Protein AF-A0A1B9M822-F1 (afdb_monomer)

Structure (mmCIF, N/CA/C/O backbone):
data_AF-A0A1B9M822-F1
#
_entry.id   AF-A0A1B9M822-F1
#
loop_
_atom_site.group_PDB
_atom_site.id
_atom_site.type_symbol
_atom_site.label_atom_id
_atom_site.label_alt_id
_atom_site.label_comp_id
_atom_site.label_asym_id
_atom_site.label_entity_id
_atom_site.label_seq_id
_atom_site.pdbx_PDB_ins_code
_atom_site.Cartn_x
_atom_site.Cartn_y
_atom_site.Cartn_z
_atom_site.occupancy
_atom_site.B_iso_or_equiv
_atom_site.auth_seq_id
_atom_site.auth_comp_id
_atom_site.auth_asym_id
_atom_site.auth_atom_id
_atom_site.pdbx_PDB_model_num
ATOM 1 N N . MET A 1 1 ? 0.555 -12.842 27.216 1.00 36.59 1 MET A N 1
ATOM 2 C CA . MET A 1 1 ? -0.309 -12.767 28.409 1.00 36.59 1 MET A CA 1
ATOM 3 C C . MET A 1 1 ? -1.744 -12.775 27.935 1.00 36.59 1 MET A C 1
ATOM 5 O O . MET A 1 1 ? -2.105 -11.927 27.134 1.00 36.59 1 MET A O 1
ATOM 9 N N . SER A 1 2 ? -2.498 -13.794 28.330 1.00 35.19 2 SER A N 1
ATOM 10 C CA . SER A 1 2 ? -3.851 -14.067 27.847 1.00 35.19 2 SER A CA 1
ATOM 11 C C . SER A 1 2 ? -4.860 -13.249 28.653 1.00 35.19 2 SER A C 1
ATOM 13 O O . SER A 1 2 ? -4.945 -13.424 29.868 1.00 35.19 2 SER A O 1
ATOM 15 N N . SER A 1 3 ? -5.622 -12.364 28.015 1.00 35.75 3 SER A N 1
ATOM 16 C CA . SER A 1 3 ? -6.753 -11.688 28.653 1.00 35.75 3 SER A CA 1
ATOM 17 C C . SER A 1 3 ? -7.967 -12.623 28.666 1.00 35.75 3 SER A C 1
ATOM 19 O O . SER A 1 3 ? -8.616 -12.871 27.653 1.00 35.75 3 SER A O 1
ATOM 21 N N . LEU A 1 4 ? -8.233 -13.186 29.846 1.00 33.19 4 LEU A N 1
ATOM 22 C CA . LEU A 1 4 ? -9.462 -13.896 30.192 1.00 33.19 4 LEU A CA 1
ATOM 23 C C . LEU A 1 4 ? -10.614 -12.889 30.292 1.00 33.19 4 LEU A C 1
ATOM 25 O O . LEU A 1 4 ? -10.624 -12.033 31.175 1.00 33.19 4 LEU A O 1
ATOM 29 N N . TRP A 1 5 ? -11.604 -13.018 29.415 1.00 40.06 5 TRP A N 1
ATOM 30 C CA . TRP A 1 5 ? -12.867 -12.294 29.524 1.00 40.06 5 TRP A CA 1
ATOM 31 C C . TRP A 1 5 ? -13.765 -13.006 30.539 1.00 40.06 5 TRP A C 1
ATOM 33 O O . TRP A 1 5 ? -14.455 -13.966 30.206 1.00 40.06 5 TRP A O 1
ATOM 43 N N . ASN A 1 6 ? -13.752 -12.557 31.794 1.00 35.38 6 ASN A N 1
ATOM 44 C CA . ASN A 1 6 ? -14.752 -12.981 32.772 1.00 35.38 6 ASN A CA 1
ATOM 45 C C . ASN A 1 6 ? -16.036 -12.165 32.567 1.00 35.38 6 ASN A C 1
ATOM 47 O O . ASN A 1 6 ? -16.145 -11.029 33.022 1.00 35.38 6 ASN A O 1
ATOM 51 N N . LEU A 1 7 ? -17.020 -12.760 31.894 1.00 38.94 7 LEU A N 1
ATOM 52 C CA . LEU A 1 7 ? -18.399 -12.275 31.886 1.00 38.94 7 LEU A CA 1
ATOM 53 C C . LEU A 1 7 ? -19.104 -12.795 33.144 1.00 38.94 7 LEU A C 1
ATOM 55 O O . LEU A 1 7 ? -19.488 -13.961 33.215 1.00 38.94 7 LEU A O 1
ATOM 59 N N . GLN A 1 8 ? -19.295 -11.935 34.143 1.00 37.69 8 GLN A N 1
ATOM 60 C CA . GLN A 1 8 ? -20.238 -12.226 35.222 1.00 37.69 8 GLN A CA 1
ATOM 61 C C . GLN A 1 8 ? -21.651 -11.868 34.757 1.00 37.69 8 GLN A C 1
ATOM 63 O O . GLN A 1 8 ? -22.042 -10.703 34.738 1.00 37.69 8 GLN A O 1
ATOM 68 N N . ALA A 1 9 ? -22.429 -12.886 34.390 1.00 45.38 9 ALA A N 1
ATOM 69 C CA . ALA A 1 9 ? -23.875 -12.756 34.272 1.00 45.38 9 ALA A CA 1
ATOM 70 C C . ALA A 1 9 ? -24.487 -12.634 35.680 1.00 45.38 9 ALA A C 1
ATOM 72 O O . ALA A 1 9 ? -24.251 -13.480 36.545 1.00 45.38 9 ALA A O 1
ATOM 73 N N . LEU A 1 10 ? -25.273 -11.581 35.918 1.00 38.84 10 LEU A N 1
ATOM 74 C CA . LEU A 1 10 ? -26.040 -11.413 37.157 1.00 38.84 10 LEU A CA 1
ATOM 75 C C . LEU A 1 10 ? -27.098 -12.529 37.274 1.00 38.84 10 LEU A C 1
ATOM 77 O O . LEU A 1 10 ? -27.814 -12.781 36.300 1.00 38.84 10 LEU A O 1
ATOM 81 N N . PRO A 1 11 ? -27.268 -13.184 38.439 1.00 38.25 11 PRO A N 1
ATOM 82 C CA . PRO A 1 11 ? -28.302 -14.195 38.599 1.00 38.25 11 PRO A CA 1
ATOM 83 C C . PRO A 1 11 ? -29.681 -13.526 38.676 1.00 38.25 11 PRO A C 1
ATOM 85 O O . PRO A 1 11 ? -29.977 -12.751 39.588 1.00 38.25 11 PRO A O 1
ATOM 88 N N . VAL A 1 12 ? -30.542 -13.843 37.708 1.00 43.81 12 VAL A N 1
ATOM 89 C CA . VAL A 1 12 ? -31.942 -13.404 37.661 1.00 43.81 12 VAL A CA 1
ATOM 90 C C . VAL A 1 12 ? -32.744 -14.147 38.733 1.00 43.81 12 VAL A C 1
ATOM 92 O O . VAL A 1 12 ? -32.878 -15.368 38.689 1.00 43.81 12 VAL A O 1
ATOM 95 N N . LYS A 1 13 ? -33.321 -13.407 39.689 1.00 41.47 13 LYS A N 1
ATOM 96 C CA . LYS A 1 13 ? -34.391 -13.917 40.559 1.00 41.47 13 LYS A CA 1
ATOM 97 C C . LYS A 1 13 ? -35.721 -13.925 39.794 1.00 41.47 13 LYS A C 1
ATOM 99 O O . LYS A 1 13 ? -36.075 -12.949 39.143 1.00 41.47 13 LYS A O 1
ATOM 104 N N . ASN A 1 14 ? -36.413 -15.059 39.904 1.00 45.03 14 ASN A N 1
ATOM 105 C CA . ASN A 1 14 ? -37.732 -15.430 39.382 1.00 45.03 14 ASN A CA 1
ATOM 106 C C . ASN A 1 14 ? -38.690 -14.307 38.935 1.00 45.03 14 ASN A C 1
ATOM 108 O O . ASN A 1 14 ? -39.040 -13.425 39.714 1.00 45.03 14 ASN A O 1
ATOM 112 N N . GLY A 1 15 ? -39.305 -14.524 37.762 1.00 48.34 15 GLY A N 1
ATOM 113 C CA . GLY A 1 15 ? -40.755 -14.339 37.631 1.00 48.34 15 GLY A CA 1
ATOM 114 C C . GLY A 1 15 ? -41.283 -13.188 36.771 1.00 48.34 15 GLY A C 1
ATOM 115 O O . GLY A 1 15 ? -42.155 -12.463 37.231 1.00 48.34 15 GLY A O 1
ATOM 116 N N . ARG A 1 16 ? -40.853 -13.048 35.508 1.00 43.91 16 ARG A N 1
ATOM 117 C CA . ARG A 1 16 ? -41.703 -12.545 34.401 1.00 43.91 16 ARG A CA 1
A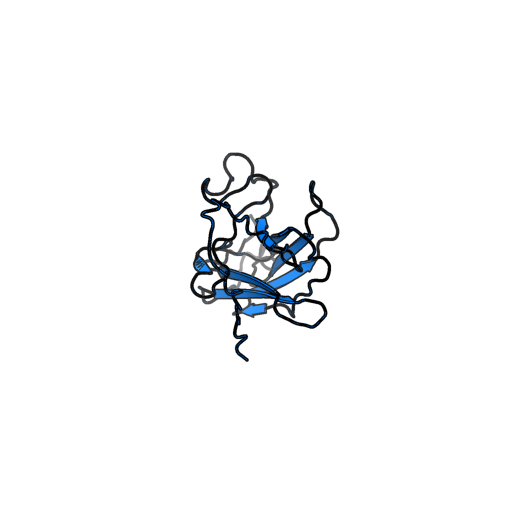TOM 118 C C . ARG A 1 16 ? -40.970 -12.723 33.072 1.00 43.91 16 ARG A C 1
ATOM 120 O O . ARG A 1 16 ? -39.854 -12.238 32.930 1.00 43.91 16 ARG A O 1
ATOM 127 N N . ARG A 1 17 ? -41.583 -13.396 32.089 1.00 46.59 17 ARG A N 1
ATOM 128 C CA . ARG A 1 17 ? -41.079 -13.388 30.704 1.00 46.59 17 ARG A CA 1
ATOM 129 C C . ARG A 1 17 ? -41.237 -11.972 30.155 1.00 46.59 17 ARG A C 1
ATOM 131 O O . ARG A 1 17 ? -42.325 -11.587 29.742 1.00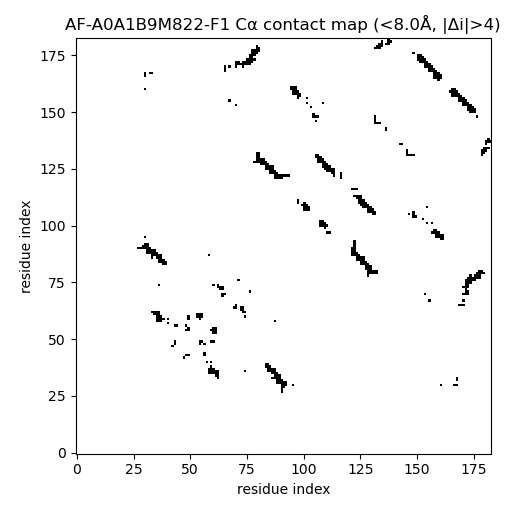 46.59 17 ARG A O 1
ATOM 138 N N . ILE A 1 18 ? -40.161 -11.197 30.200 1.00 50.66 18 ILE A N 1
ATOM 139 C CA . ILE A 1 18 ? -40.044 -9.939 29.473 1.00 50.66 18 ILE A CA 1
ATOM 140 C C . ILE A 1 18 ? -39.265 -10.286 28.205 1.00 50.66 18 ILE A C 1
ATOM 142 O O . ILE A 1 18 ? -38.082 -10.601 28.285 1.00 50.66 18 ILE A O 1
ATOM 146 N N . ASN A 1 19 ? -39.932 -10.272 27.049 1.00 53.34 19 ASN A N 1
ATOM 147 C CA . ASN A 1 19 ? -39.249 -10.257 25.756 1.00 53.34 19 ASN A CA 1
ATOM 148 C C . ASN A 1 19 ? -38.511 -8.917 25.652 1.00 53.34 19 ASN A C 1
ATOM 150 O O . ASN A 1 19 ? -39.086 -7.930 25.197 1.00 53.34 19 ASN A O 1
ATOM 154 N N . ARG A 1 20 ? -37.269 -8.854 26.137 1.00 54.16 20 ARG A N 1
ATOM 155 C CA . ARG A 1 20 ? -36.359 -7.760 25.809 1.00 54.16 20 ARG A CA 1
ATOM 156 C C . ARG A 1 20 ? -35.508 -8.204 24.633 1.00 54.16 20 ARG A C 1
ATOM 158 O O . ARG A 1 20 ? -34.781 -9.188 24.719 1.00 54.16 20 ARG A O 1
ATOM 165 N N . SER A 1 21 ? -35.640 -7.491 23.524 1.00 60.28 21 SER A N 1
ATOM 166 C CA . SER A 1 21 ? -34.594 -7.447 22.513 1.00 60.28 21 SER A CA 1
ATOM 167 C C . SER A 1 21 ? -33.476 -6.596 23.106 1.00 60.28 21 SER A C 1
ATOM 169 O O . SER A 1 21 ? -33.578 -5.372 23.117 1.00 60.28 21 SER A O 1
ATOM 171 N N . ASP A 1 22 ? -32.470 -7.232 23.697 1.00 72.38 22 ASP A N 1
ATOM 172 C CA . ASP A 1 22 ? -31.327 -6.504 24.239 1.00 72.38 22 ASP A CA 1
ATOM 173 C C . ASP A 1 22 ? -30.463 -6.008 23.071 1.00 72.38 22 ASP A C 1
ATOM 175 O O . ASP A 1 22 ? -30.008 -6.787 22.232 1.00 72.38 22 ASP A O 1
ATOM 179 N N . ALA A 1 23 ? -30.275 -4.691 22.987 1.00 60.59 23 ALA A N 1
ATOM 180 C CA . ALA A 1 23 ? -29.365 -4.079 22.029 1.00 60.59 23 ALA A CA 1
ATOM 181 C C . ALA A 1 23 ? -27.941 -4.112 22.597 1.00 60.59 23 ALA A C 1
ATOM 183 O O . ALA A 1 23 ? -27.690 -3.603 23.690 1.00 60.59 23 ALA A O 1
ATOM 184 N N . VAL A 1 24 ? -27.003 -4.691 21.846 1.00 59.78 24 VAL A N 1
ATOM 185 C CA . VAL A 1 24 ? -25.574 -4.649 22.173 1.00 59.78 24 VAL A CA 1
ATOM 186 C C . VAL A 1 24 ? -24.975 -3.415 21.507 1.00 59.78 24 VAL A C 1
ATOM 188 O O . VAL A 1 24 ? -24.872 -3.352 20.284 1.00 59.78 24 VAL A O 1
ATOM 191 N N . ILE A 1 25 ? -24.589 -2.427 22.312 1.00 54.22 25 ILE A N 1
ATOM 192 C CA . ILE A 1 25 ? -23.800 -1.285 21.843 1.00 54.22 25 ILE A CA 1
ATOM 193 C C . ILE A 1 25 ? -22.335 -1.710 21.905 1.00 54.22 25 ILE A C 1
ATOM 195 O O . ILE A 1 25 ? -21.784 -1.886 22.992 1.00 54.22 25 ILE A O 1
ATOM 199 N N . LEU A 1 26 ? -21.712 -1.909 20.744 1.00 50.44 26 LEU A N 1
ATOM 200 C CA . LEU A 1 26 ? -20.267 -2.099 20.673 1.00 50.44 26 LEU A CA 1
ATOM 201 C C . LEU A 1 26 ? -19.592 -0.745 20.940 1.00 50.44 26 LEU A C 1
ATOM 203 O O . LEU A 1 26 ? -20.004 0.249 20.333 1.00 50.44 26 LEU A O 1
ATOM 207 N N . PRO A 1 27 ? -18.588 -0.667 21.832 1.00 48.75 27 PRO A N 1
ATOM 208 C CA . PRO A 1 27 ? -17.813 0.556 21.979 1.00 48.75 27 PRO A CA 1
ATOM 209 C C . PRO A 1 27 ? -17.166 0.891 20.630 1.00 48.75 27 PRO A C 1
ATOM 211 O O . PRO A 1 27 ? -16.700 -0.007 19.924 1.00 48.75 27 PRO A O 1
ATOM 214 N N . SER A 1 28 ? -17.148 2.172 20.255 1.00 54.84 28 SER A N 1
ATOM 215 C CA . SER A 1 28 ? -16.369 2.613 19.097 1.00 54.84 28 SER A CA 1
ATOM 216 C C . SER A 1 28 ? -14.925 2.157 19.287 1.00 54.84 28 SER A C 1
ATOM 218 O O . SER A 1 28 ? -14.373 2.366 20.370 1.00 54.84 28 SER A O 1
ATOM 220 N N . SER A 1 29 ? -14.319 1.545 18.264 1.00 62.72 29 SER A N 1
ATOM 221 C CA . SER A 1 29 ? -12.881 1.262 18.284 1.00 62.72 29 SER A CA 1
ATOM 222 C C . SER A 1 29 ? -12.151 2.557 18.627 1.00 62.72 29 SER A C 1
ATOM 224 O O . SER A 1 29 ? -12.254 3.535 17.885 1.00 62.72 29 SER A O 1
ATOM 226 N N . GLN A 1 30 ? -11.467 2.579 19.774 1.00 68.00 30 GLN A N 1
ATOM 227 C CA . GLN A 1 30 ? -10.795 3.774 20.289 1.00 68.00 30 GLN A CA 1
ATOM 228 C C . GLN A 1 30 ? -9.718 4.291 19.322 1.00 68.00 30 GLN A C 1
ATOM 230 O O . GLN A 1 30 ? -9.384 5.465 19.372 1.00 68.00 30 GLN A O 1
ATOM 235 N N . TRP A 1 31 ? -9.231 3.430 18.424 1.00 71.12 31 TRP A N 1
ATOM 236 C CA . TRP A 1 31 ? -8.116 3.698 17.510 1.00 71.12 31 TRP A CA 1
ATOM 237 C C . TRP A 1 31 ? -8.541 3.748 16.038 1.00 71.12 31 TRP A C 1
ATOM 239 O O . TRP A 1 31 ? -7.726 3.588 15.128 1.00 71.12 31 TRP A O 1
ATOM 249 N N . GLY A 1 32 ? -9.845 3.922 15.812 1.00 84.81 32 GLY A N 1
ATOM 250 C CA . GLY A 1 32 ? -10.462 3.853 14.501 1.00 84.81 32 GLY A CA 1
ATOM 251 C C . GLY A 1 32 ? -10.490 2.438 13.922 1.00 84.81 32 GLY A C 1
ATOM 252 O O . GLY A 1 32 ? -10.116 1.451 14.558 1.00 84.81 32 GLY A O 1
ATOM 253 N N . GLU A 1 33 ? -11.002 2.326 12.705 1.00 90.50 33 GLU A N 1
ATOM 254 C CA . GLU A 1 33 ? -11.124 1.068 11.984 1.00 90.50 33 GLU A CA 1
ATOM 255 C C . GLU A 1 33 ? -10.605 1.232 10.557 1.00 90.50 33 GLU A C 1
ATOM 257 O O . GLU A 1 33 ? -11.070 2.090 9.799 1.00 90.50 33 GLU A O 1
ATOM 262 N N . LEU A 1 34 ? -9.635 0.395 10.184 1.00 93.00 34 LEU A N 1
ATOM 263 C CA . LEU A 1 34 ? -9.133 0.330 8.820 1.00 93.00 34 LEU A CA 1
ATOM 264 C C . LEU A 1 34 ? -10.148 -0.412 7.944 1.00 93.00 34 LEU A C 1
ATOM 266 O O . LEU A 1 34 ? -10.312 -1.625 8.060 1.00 93.00 34 LEU A O 1
ATOM 270 N N . LYS A 1 35 ? -10.823 0.321 7.056 1.00 92.75 35 LYS A N 1
ATOM 271 C CA . LYS A 1 35 ? -11.887 -0.234 6.202 1.00 92.75 35 LYS A CA 1
ATOM 272 C C . LYS A 1 35 ? -11.494 -0.352 4.740 1.00 92.75 35 LYS A C 1
ATOM 274 O O . LYS A 1 35 ? -11.897 -1.306 4.074 1.00 92.75 35 LYS A O 1
ATOM 279 N N . PHE A 1 36 ? -10.731 0.618 4.244 1.00 95.31 36 PHE A N 1
ATOM 280 C CA . PHE A 1 36 ? -10.437 0.731 2.823 1.00 95.31 36 PHE A CA 1
ATOM 281 C C . PHE A 1 36 ? -8.968 1.007 2.562 1.00 95.31 36 PHE A C 1
ATOM 283 O O . PHE A 1 36 ? -8.270 1.615 3.378 1.00 95.31 36 PHE A O 1
ATOM 290 N N . VAL A 1 37 ? -8.537 0.605 1.372 1.00 96.38 37 VAL A N 1
ATOM 291 C CA . VAL A 1 37 ? -7.229 0.916 0.821 1.00 96.38 37 VAL A CA 1
ATOM 292 C C . VAL A 1 37 ? -7.389 1.507 -0.568 1.00 96.38 37 VAL A C 1
ATOM 294 O O . VAL A 1 37 ? -7.879 0.871 -1.504 1.00 96.38 37 VAL A O 1
ATOM 297 N N . LYS A 1 38 ? -6.959 2.757 -0.688 1.00 93.69 38 LYS A N 1
ATOM 298 C CA . LYS A 1 38 ? -7.245 3.621 -1.821 1.00 93.69 38 LYS A CA 1
ATOM 299 C C . LYS A 1 38 ? -6.019 3.753 -2.727 1.00 93.69 38 LYS A C 1
ATOM 301 O O . LYS A 1 38 ? -5.045 4.392 -2.327 1.00 93.69 38 LYS A O 1
ATOM 306 N N . PRO A 1 39 ? -6.026 3.187 -3.945 1.00 93.06 39 PRO A N 1
ATOM 307 C CA . PRO A 1 39 ? -5.020 3.526 -4.949 1.00 93.06 39 PRO A CA 1
ATOM 308 C C . PRO A 1 39 ? -5.225 4.964 -5.456 1.00 93.06 39 PRO A C 1
ATOM 310 O O . PRO A 1 39 ? -6.160 5.652 -5.048 1.00 93.06 39 PRO A O 1
ATOM 313 N N . ASN A 1 40 ? -4.383 5.434 -6.382 1.00 88.12 40 ASN A N 1
ATOM 314 C CA . ASN A 1 40 ? -4.692 6.675 -7.095 1.00 88.12 40 ASN A CA 1
ATOM 315 C C . ASN A 1 40 ? -5.997 6.505 -7.900 1.00 88.12 40 ASN A C 1
ATOM 317 O O . ASN A 1 40 ? -6.071 5.660 -8.792 1.00 88.12 40 ASN A O 1
ATOM 321 N N . LEU A 1 41 ? -7.010 7.313 -7.575 1.00 81.44 41 LEU A N 1
ATOM 322 C CA . LEU A 1 41 ? -8.333 7.282 -8.199 1.00 81.44 41 LEU A CA 1
ATOM 323 C C . LEU A 1 41 ? -8.478 8.239 -9.393 1.00 81.44 41 LEU A C 1
ATOM 325 O O . LEU A 1 41 ? -9.550 8.264 -9.985 1.00 81.44 41 LEU A O 1
ATOM 329 N N . GLU A 1 42 ? -7.444 8.994 -9.788 1.00 73.25 42 GLU A N 1
ATOM 330 C CA . GLU A 1 42 ? -7.516 9.946 -10.919 1.00 73.25 42 GLU A CA 1
ATOM 331 C C . GLU A 1 42 ? -8.042 9.312 -12.216 1.00 73.25 42 GLU A C 1
ATOM 333 O O . GLU A 1 42 ? -8.733 9.970 -12.989 1.00 73.25 42 GLU A O 1
ATOM 338 N N . LEU A 1 43 ? -7.763 8.023 -12.432 1.00 62.53 43 LEU A N 1
ATOM 339 C CA . LEU A 1 43 ? -8.317 7.240 -13.539 1.00 62.53 43 LEU A CA 1
ATOM 340 C C . LEU A 1 43 ? -9.341 6.193 -13.079 1.00 62.53 43 LEU A C 1
ATOM 342 O O . LEU A 1 43 ? -9.890 5.504 -13.919 1.00 62.53 43 LEU A O 1
ATOM 346 N N . GLY A 1 44 ? -9.627 6.067 -11.780 1.00 56.38 44 GLY A N 1
ATOM 347 C CA . GLY A 1 44 ? -10.404 4.976 -11.166 1.00 56.38 44 GLY A CA 1
ATOM 348 C C . GLY A 1 44 ? -11.925 5.020 -11.372 1.00 56.38 44 GLY A C 1
ATOM 349 O O . GLY A 1 44 ? -12.643 4.234 -10.755 1.00 56.38 44 GLY A O 1
ATOM 350 N N . GLY A 1 45 ? -12.430 5.926 -12.213 1.00 62.53 45 GLY A N 1
ATOM 351 C CA . GLY A 1 45 ? -13.830 5.957 -12.636 1.00 62.53 45 GLY A CA 1
ATOM 352 C C . GLY A 1 45 ? -14.086 5.066 -13.859 1.00 62.53 45 GLY A C 1
ATOM 353 O O . GLY A 1 45 ? -13.223 4.906 -14.721 1.00 62.53 45 GLY A O 1
ATOM 354 N N . LEU A 1 46 ? -15.303 4.523 -13.975 1.00 67.56 46 LEU A N 1
ATOM 355 C CA . LEU A 1 46 ? -15.764 3.746 -15.138 1.00 67.56 46 LEU A CA 1
ATOM 356 C C . LEU A 1 46 ? -14.912 2.485 -15.409 1.00 67.56 46 LEU A C 1
ATOM 358 O O . LEU A 1 46 ? -14.948 1.541 -14.625 1.00 67.56 46 LEU A O 1
ATOM 362 N N . HIS A 1 47 ? -14.168 2.443 -16.521 1.00 68.25 47 HIS A N 1
ATOM 363 C CA . HIS A 1 47 ? -13.471 1.250 -17.028 1.00 68.25 47 HIS A CA 1
ATOM 364 C C . HIS A 1 47 ? -12.272 0.788 -16.190 1.00 68.25 47 HIS A C 1
ATOM 366 O O . HIS A 1 47 ? -11.763 -0.306 -16.422 1.00 68.25 47 HIS A O 1
ATOM 372 N N . PHE A 1 48 ? -11.821 1.601 -15.235 1.00 73.12 48 PHE A N 1
ATOM 373 C CA . PHE A 1 48 ? -10.702 1.271 -14.350 1.00 73.12 48 PHE A CA 1
ATOM 374 C C . PHE A 1 48 ? -11.139 1.100 -12.889 1.00 73.12 48 PHE A C 1
ATOM 376 O O . PHE A 1 48 ? -10.293 1.066 -11.994 1.00 73.12 48 PHE A O 1
ATOM 383 N N . ALA A 1 49 ? -12.451 1.005 -12.644 1.00 81.62 49 ALA A N 1
ATOM 384 C CA . ALA A 1 49 ? -12.976 0.639 -11.338 1.00 81.62 49 ALA A CA 1
ATOM 385 C C . ALA A 1 49 ? -12.521 -0.779 -10.956 1.00 81.62 49 ALA A C 1
ATOM 387 O O . ALA A 1 49 ? -12.369 -1.661 -11.807 1.00 81.62 49 ALA A O 1
ATOM 388 N N . GLY A 1 50 ? -12.307 -0.996 -9.660 1.00 84.75 50 GLY A N 1
ATOM 389 C CA . GLY A 1 50 ? -12.035 -2.324 -9.125 1.00 84.75 50 GLY A CA 1
ATOM 390 C C . GLY A 1 50 ? -13.249 -3.261 -9.229 1.00 84.75 50 GLY A C 1
ATOM 391 O O . GLY A 1 50 ? -14.335 -2.850 -9.646 1.00 84.75 50 GLY A O 1
ATOM 392 N N . PRO A 1 51 ? -13.090 -4.535 -8.835 1.00 89.69 51 PRO A N 1
ATOM 393 C CA . PRO A 1 51 ? -14.176 -5.511 -8.873 1.00 89.69 51 PRO A CA 1
ATOM 394 C C . PRO A 1 51 ? -15.349 -5.077 -7.985 1.00 89.69 51 PRO A C 1
ATOM 396 O O . PRO A 1 51 ? -15.134 -4.706 -6.833 1.00 89.69 51 PRO A O 1
ATOM 399 N N . ALA A 1 52 ? -16.577 -5.160 -8.506 1.00 87.62 52 ALA A N 1
ATOM 400 C CA . ALA A 1 52 ? -17.773 -4.586 -7.878 1.00 87.62 52 ALA A CA 1
ATOM 401 C C . ALA A 1 52 ? -18.018 -5.058 -6.431 1.00 87.62 52 ALA A C 1
ATOM 403 O O . ALA A 1 52 ? -18.469 -4.270 -5.606 1.00 87.62 52 ALA A O 1
ATOM 404 N N . ASP A 1 53 ? -17.669 -6.306 -6.109 1.00 91.31 53 ASP A N 1
ATOM 405 C CA . ASP A 1 53 ? -17.903 -6.887 -4.780 1.00 91.31 53 ASP A CA 1
ATOM 406 C C . ASP A 1 53 ? -16.953 -6.349 -3.698 1.00 91.31 53 ASP A C 1
ATOM 408 O O . ASP A 1 53 ? -17.231 -6.467 -2.506 1.00 91.31 53 ASP A O 1
ATOM 412 N N . ILE A 1 54 ? -15.815 -5.772 -4.098 1.00 93.69 54 ILE A N 1
ATOM 413 C CA . ILE A 1 54 ? -14.750 -5.341 -3.180 1.00 93.69 54 ILE A CA 1
ATOM 414 C C . ILE A 1 54 ? -14.271 -3.909 -3.431 1.00 93.69 54 ILE A C 1
ATOM 416 O O . ILE A 1 54 ? -13.242 -3.503 -2.890 1.00 93.69 54 ILE A O 1
ATOM 420 N N . TRP A 1 55 ? -14.990 -3.143 -4.252 1.00 92.31 55 TRP A N 1
ATOM 421 C CA . TRP A 1 55 ? -14.604 -1.801 -4.671 1.00 92.31 55 TRP A CA 1
ATOM 422 C C . TRP A 1 55 ? -15.631 -0.758 -4.247 1.00 92.31 55 TRP A C 1
ATOM 424 O O . TRP A 1 55 ? -16.815 -0.854 -4.561 1.00 92.31 55 TRP A O 1
ATOM 434 N N . HIS A 1 56 ? -15.150 0.289 -3.587 1.00 90.31 56 HIS A N 1
ATOM 435 C CA . HIS A 1 56 ? -15.903 1.497 -3.301 1.00 90.31 56 HIS A CA 1
ATOM 436 C C . HIS A 1 56 ? -15.405 2.634 -4.204 1.00 90.31 56 HIS A C 1
ATOM 438 O O . HIS A 1 56 ? -14.205 2.914 -4.201 1.00 90.31 56 HIS A O 1
ATOM 444 N N . PRO A 1 57 ? -16.288 3.354 -4.920 1.00 86.12 57 PRO A N 1
ATOM 445 C CA . PRO A 1 57 ? -15.881 4.376 -5.889 1.00 86.12 57 PRO A CA 1
ATOM 446 C C . PRO A 1 57 ? -15.007 5.484 -5.283 1.00 86.12 57 PRO A C 1
ATOM 448 O O . PRO A 1 57 ? -14.019 5.874 -5.895 1.00 86.12 57 PRO A O 1
ATOM 451 N N . ASP A 1 58 ? -15.314 5.931 -4.061 1.00 85.38 58 ASP A N 1
ATOM 452 C CA . ASP A 1 58 ? -14.561 7.014 -3.400 1.00 85.38 58 ASP A CA 1
ATOM 453 C C . ASP A 1 58 ? -13.374 6.544 -2.538 1.00 85.38 58 ASP A C 1
ATOM 455 O O . ASP A 1 58 ? -12.485 7.332 -2.205 1.00 85.38 58 ASP A O 1
ATOM 459 N N . TYR A 1 59 ? -13.354 5.265 -2.149 1.00 89.56 59 TYR A N 1
ATOM 460 C CA . TYR A 1 59 ? -12.443 4.753 -1.116 1.00 89.56 59 TYR A CA 1
ATOM 461 C C . TYR A 1 59 ? -11.529 3.619 -1.592 1.00 89.56 59 TYR A C 1
ATOM 463 O O . TYR A 1 59 ? -10.571 3.284 -0.902 1.00 89.56 59 TYR A O 1
ATOM 471 N N . GLY A 1 60 ? -11.763 3.066 -2.780 1.00 92.44 60 GLY A N 1
ATOM 472 C CA . GLY A 1 60 ? -10.958 1.993 -3.346 1.00 92.44 60 GLY A CA 1
ATOM 473 C C . GLY A 1 60 ? -11.331 0.613 -2.808 1.00 92.44 60 GLY A C 1
ATOM 474 O O . GLY A 1 60 ? -12.507 0.277 -2.691 1.00 92.44 60 GLY A O 1
ATOM 475 N N . PHE A 1 61 ? -10.330 -0.214 -2.519 1.00 95.75 61 PHE A N 1
ATOM 476 C CA . PHE A 1 61 ? -10.530 -1.613 -2.147 1.00 95.75 61 PHE A CA 1
ATOM 477 C C . PHE A 1 61 ? -10.991 -1.765 -0.698 1.00 95.75 61 PHE A C 1
ATOM 479 O O . PHE A 1 61 ? -10.413 -1.162 0.204 1.00 95.75 61 PHE A O 1
ATOM 486 N N . LEU A 1 62 ? -11.978 -2.630 -0.466 1.00 96.56 62 LEU A N 1
ATOM 487 C CA . LEU A 1 62 ? -12.312 -3.129 0.867 1.00 96.56 62 LEU A CA 1
ATOM 488 C C . LEU A 1 62 ? -11.169 -3.993 1.407 1.00 96.56 62 LEU A C 1
ATOM 490 O O . LEU A 1 62 ? -10.689 -4.893 0.711 1.00 96.56 62 LEU A O 1
ATOM 494 N N . VAL A 1 63 ? -10.786 -3.778 2.667 1.00 97.50 63 VAL A N 1
ATOM 495 C CA . VAL A 1 63 ? -9.889 -4.706 3.370 1.00 97.50 63 VAL A CA 1
ATOM 496 C C . VAL A 1 63 ? -10.583 -6.057 3.509 1.00 97.50 63 VAL A C 1
ATOM 498 O O . VAL A 1 63 ? -11.678 -6.136 4.060 1.00 97.50 63 VAL A O 1
ATOM 501 N N . GLN A 1 64 ? -9.955 -7.116 2.996 1.00 97.06 64 GLN A N 1
ATOM 502 C CA . GLN A 1 64 ? -10.524 -8.466 3.004 1.00 97.06 64 GLN A CA 1
ATOM 503 C C . GLN A 1 64 ? -10.178 -9.223 4.287 1.00 97.06 64 GLN A C 1
ATOM 505 O O . GLN A 1 64 ? -11.001 -9.978 4.795 1.00 97.06 64 GLN A O 1
ATOM 510 N N . SER A 1 65 ? -8.964 -9.039 4.814 1.00 95.00 65 SER A N 1
ATOM 511 C CA . SER A 1 65 ? -8.524 -9.695 6.048 1.00 95.00 65 SER A CA 1
ATOM 512 C C . SER A 1 65 ? -7.394 -8.940 6.745 1.00 95.00 65 SER A C 1
ATOM 514 O O . SER A 1 65 ? -6.514 -8.383 6.092 1.00 95.00 65 SER A O 1
ATOM 516 N N . THR A 1 66 ? -7.362 -8.981 8.075 1.00 94.38 66 THR A N 1
ATOM 517 C CA . THR A 1 66 ? -6.202 -8.572 8.888 1.00 94.38 66 THR A CA 1
ATOM 518 C C . THR A 1 66 ? -5.370 -9.762 9.370 1.00 94.38 66 THR A C 1
ATOM 520 O O . THR A 1 66 ? -4.306 -9.563 9.958 1.00 94.38 66 THR A O 1
ATOM 523 N N . ASP A 1 67 ? -5.813 -10.985 9.077 1.00 94.81 67 ASP A N 1
ATOM 524 C CA . ASP A 1 67 ? -5.117 -12.216 9.431 1.00 94.81 67 ASP A CA 1
ATOM 525 C C . ASP A 1 67 ? -3.971 -12.499 8.462 1.00 94.81 67 ASP A C 1
ATOM 527 O O . ASP A 1 67 ? -4.161 -12.548 7.241 1.00 94.81 67 ASP A O 1
ATOM 531 N N . GLN A 1 68 ? -2.793 -12.776 9.023 1.00 94.44 68 GLN A N 1
ATOM 532 C CA . GLN A 1 68 ? -1.554 -12.980 8.272 1.00 94.44 68 GLN A CA 1
ATOM 533 C C . GLN A 1 68 ? -1.658 -14.076 7.198 1.00 94.44 68 GLN A C 1
ATOM 535 O O . GLN A 1 68 ? -1.080 -13.948 6.119 1.00 94.44 68 GLN A O 1
ATOM 540 N N . GLY A 1 69 ? -2.431 -15.137 7.461 1.00 95.56 69 GLY A N 1
ATOM 541 C CA . GLY A 1 69 ? -2.649 -16.240 6.518 1.00 95.56 69 GLY A CA 1
ATOM 542 C C . GLY A 1 69 ? -3.472 -15.875 5.276 1.00 95.56 69 GLY A C 1
ATOM 543 O O . GLY A 1 69 ? -3.473 -16.641 4.317 1.00 95.56 69 GLY A O 1
ATOM 544 N N . SER A 1 70 ? -4.131 -14.713 5.277 1.00 97.56 70 SER A N 1
ATOM 545 C CA . SER A 1 70 ? -5.080 -14.289 4.239 1.00 97.56 70 SER A CA 1
ATOM 546 C C . SER A 1 70 ? -4.698 -12.958 3.579 1.00 97.56 70 SER A C 1
ATOM 548 O O . SER A 1 70 ? -5.489 -12.383 2.831 1.00 97.56 70 SER A O 1
ATOM 550 N N . TYR A 1 71 ? -3.480 -12.455 3.807 1.00 98.12 71 TYR A N 1
ATOM 551 C CA . TYR A 1 71 ? -2.993 -11.209 3.194 1.00 98.12 71 TYR A CA 1
ATOM 552 C C . TYR A 1 71 ? -2.916 -11.250 1.667 1.00 98.12 71 TYR A C 1
ATOM 554 O O . TYR A 1 71 ? -2.904 -10.206 1.021 1.00 98.12 71 TYR A O 1
ATOM 562 N N . ASN A 1 72 ? -2.911 -12.435 1.059 1.00 97.25 72 ASN A N 1
ATOM 563 C CA . ASN A 1 72 ? -2.978 -12.594 -0.392 1.00 97.25 72 ASN A CA 1
ATOM 564 C C . ASN A 1 72 ? -4.329 -12.171 -0.999 1.00 97.25 72 ASN A C 1
ATOM 566 O O . ASN A 1 72 ? -4.402 -12.021 -2.217 1.00 97.25 72 ASN A O 1
ATOM 570 N N . LEU A 1 73 ? -5.379 -12.004 -0.185 1.00 96.88 73 LEU A N 1
ATOM 571 C CA . LEU A 1 73 ? -6.686 -11.500 -0.621 1.00 96.88 73 LEU A CA 1
ATOM 572 C C . LEU A 1 73 ? -6.730 -9.967 -0.695 1.00 96.88 73 LEU A C 1
ATOM 574 O O . LEU A 1 73 ? -7.594 -9.406 -1.364 1.00 96.88 73 LEU A O 1
ATOM 578 N N . ASN A 1 74 ? -5.810 -9.286 -0.009 1.00 98.06 74 ASN A N 1
ATOM 579 C CA . ASN A 1 74 ? -5.789 -7.833 0.060 1.00 98.06 74 ASN A CA 1
ATOM 580 C C . ASN A 1 74 ? -5.103 -7.208 -1.160 1.00 98.06 74 ASN A C 1
ATOM 582 O O . ASN A 1 74 ? -4.173 -7.756 -1.754 1.00 98.06 74 ASN A O 1
ATOM 586 N N . PHE A 1 75 ? -5.529 -5.991 -1.489 1.00 97.44 75 PHE A N 1
ATOM 587 C CA . PHE A 1 75 ? -4.819 -5.120 -2.417 1.00 97.44 75 PHE A CA 1
ATOM 588 C C . PHE A 1 75 ? -3.537 -4.541 -1.767 1.00 97.44 75 PHE A C 1
ATOM 590 O O . PHE A 1 75 ? -3.546 -4.222 -0.587 1.00 97.44 75 P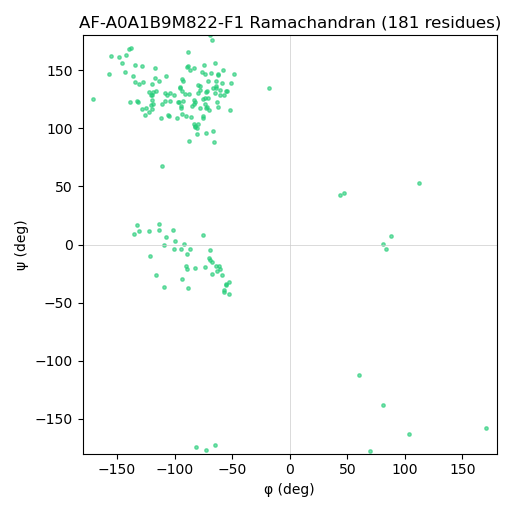HE A O 1
ATOM 597 N N . PRO A 1 76 ? -2.438 -4.289 -2.488 1.00 97.38 76 PRO A N 1
ATOM 598 C CA . PRO A 1 76 ? -2.179 -4.669 -3.865 1.00 97.38 76 PRO A CA 1
ATOM 599 C C . PRO A 1 76 ? -1.548 -6.062 -3.980 1.00 97.38 76 PRO A C 1
ATOM 601 O O . PRO A 1 76 ? -0.782 -6.492 -3.120 1.00 97.38 76 PRO A O 1
ATOM 604 N N . THR A 1 77 ? -1.769 -6.719 -5.123 1.00 97.31 77 THR A N 1
ATOM 605 C CA . THR A 1 77 ? -1.035 -7.940 -5.505 1.00 97.31 77 THR A CA 1
ATOM 606 C C . THR A 1 77 ? 0.174 -7.651 -6.397 1.00 97.31 77 THR A C 1
ATOM 608 O O . THR A 1 77 ? 0.933 -8.554 -6.754 1.00 97.31 77 THR A O 1
ATOM 611 N N . THR A 1 78 ? 0.382 -6.390 -6.779 1.00 96.31 78 THR A N 1
ATOM 612 C CA . THR A 1 78 ? 1.455 -5.967 -7.681 1.00 96.31 78 THR A CA 1
ATOM 613 C C . THR A 1 78 ? 2.023 -4.617 -7.272 1.00 96.31 78 THR A C 1
ATOM 615 O O . THR A 1 78 ? 1.281 -3.768 -6.788 1.00 96.31 78 THR A O 1
ATOM 618 N N . GLY A 1 79 ? 3.310 -4.387 -7.518 1.00 96.75 79 GLY A N 1
ATOM 619 C CA . GLY A 1 79 ? 3.967 -3.116 -7.208 1.00 96.75 79 GLY A CA 1
ATOM 620 C C . GLY A 1 79 ? 4.903 -2.646 -8.315 1.00 96.75 79 GLY A C 1
ATOM 621 O O . GLY A 1 79 ? 5.203 -3.389 -9.247 1.00 96.75 79 GLY A O 1
ATOM 622 N N . ALA A 1 80 ? 5.359 -1.406 -8.195 1.00 96.56 80 ALA A N 1
ATOM 623 C CA . ALA A 1 80 ? 6.446 -0.814 -8.964 1.00 96.56 80 ALA A CA 1
ATOM 624 C C . ALA A 1 80 ? 7.040 0.334 -8.141 1.00 96.56 80 ALA A C 1
ATOM 626 O O . ALA A 1 80 ? 6.398 0.827 -7.207 1.00 96.56 80 ALA A O 1
ATOM 627 N N . ASN A 1 81 ? 8.249 0.770 -8.492 1.00 96.81 81 ASN A N 1
ATOM 628 C CA . ASN A 1 81 ? 8.899 1.865 -7.781 1.00 96.81 81 ASN A CA 1
ATOM 629 C C . ASN A 1 81 ? 8.062 3.151 -7.869 1.00 96.81 81 ASN A C 1
ATOM 631 O O . ASN A 1 81 ? 7.673 3.570 -8.958 1.00 96.81 81 ASN A O 1
ATOM 635 N N . GLY A 1 82 ? 7.796 3.768 -6.718 1.00 95.50 82 GLY A N 1
ATOM 636 C CA . GLY A 1 82 ? 7.036 5.011 -6.599 1.00 95.50 82 GLY A CA 1
ATOM 637 C C . GLY A 1 82 ? 5.515 4.841 -6.582 1.00 95.50 82 GLY A C 1
ATOM 638 O O . GLY A 1 82 ? 4.814 5.834 -6.385 1.00 95.50 82 GLY A O 1
ATOM 639 N N . LEU A 1 83 ? 4.985 3.621 -6.751 1.00 95.88 83 LEU A N 1
ATOM 640 C CA . LEU A 1 83 ? 3.555 3.386 -6.544 1.00 95.88 83 LEU A CA 1
ATOM 641 C C . LEU A 1 83 ? 3.200 3.523 -5.068 1.00 95.88 83 LEU A C 1
ATOM 643 O O . LEU A 1 83 ? 3.984 3.193 -4.177 1.00 95.88 83 LEU A O 1
ATOM 647 N N . TYR A 1 84 ? 1.986 3.996 -4.821 1.00 97.19 84 TYR A N 1
ATOM 648 C CA . TYR A 1 84 ? 1.473 4.193 -3.481 1.00 97.19 84 TYR A CA 1
ATOM 649 C C . TYR A 1 84 ? -0.007 3.837 -3.397 1.00 97.19 84 TYR A C 1
ATOM 651 O O . TYR A 1 84 ? -0.717 3.776 -4.404 1.00 97.19 84 TYR A O 1
ATOM 659 N N . PHE A 1 85 ? -0.464 3.651 -2.169 1.00 97.31 85 PHE A N 1
ATOM 660 C CA . PHE A 1 85 ? -1.871 3.570 -1.816 1.00 97.31 85 PHE A CA 1
ATOM 661 C C . PHE A 1 85 ? -2.088 4.186 -0.438 1.00 97.31 85 PHE A C 1
ATOM 663 O O . PHE A 1 85 ? -1.162 4.260 0.365 1.00 97.31 85 PHE A O 1
ATOM 670 N N . ASP A 1 86 ? -3.305 4.632 -0.165 1.00 96.69 86 ASP A N 1
ATOM 671 C CA . ASP A 1 86 ? -3.664 5.296 1.080 1.00 96.69 86 ASP A CA 1
ATOM 672 C C . ASP A 1 86 ? -4.549 4.358 1.920 1.00 96.69 86 ASP A C 1
ATOM 674 O O . ASP A 1 86 ? -5.582 3.880 1.457 1.00 96.69 86 ASP A O 1
ATOM 678 N N . LEU A 1 87 ? -4.139 4.074 3.154 1.00 96.62 87 LEU A N 1
ATOM 679 C CA . LEU A 1 87 ? -4.953 3.411 4.170 1.00 96.62 87 LEU A CA 1
ATOM 680 C C . LEU A 1 87 ? -5.990 4.408 4.685 1.00 96.62 87 LEU A C 1
ATOM 682 O O . LEU A 1 87 ? -5.606 5.493 5.124 1.00 96.62 87 LEU A O 1
ATOM 686 N N . ILE A 1 88 ? -7.273 4.047 4.644 1.00 94.75 88 ILE A N 1
ATOM 687 C CA . ILE A 1 88 ? -8.377 4.896 5.110 1.00 94.75 88 ILE A CA 1
ATOM 688 C C . ILE A 1 88 ? -8.901 4.350 6.434 1.00 94.75 88 ILE A C 1
ATOM 690 O O . ILE A 1 88 ? -9.514 3.275 6.478 1.00 94.75 88 ILE A O 1
ATOM 694 N N . ILE A 1 89 ? -8.663 5.102 7.506 1.00 92.56 89 ILE A N 1
ATOM 695 C CA . ILE A 1 89 ? -9.027 4.718 8.867 1.00 92.56 89 ILE A CA 1
ATOM 696 C C . ILE A 1 89 ? -10.146 5.638 9.343 1.00 92.56 89 ILE A C 1
ATOM 698 O O . ILE A 1 89 ? -9.999 6.859 9.369 1.00 92.56 89 ILE A O 1
ATOM 702 N N . ARG A 1 90 ? -11.284 5.040 9.702 1.00 88.62 90 ARG A N 1
ATOM 703 C CA . ARG A 1 90 ? -12.455 5.769 10.201 1.00 88.62 90 ARG A CA 1
ATOM 704 C C . ARG A 1 90 ? -12.441 5.818 11.719 1.00 88.62 90 ARG A C 1
ATOM 706 O O . ARG A 1 90 ? -12.311 4.772 12.345 1.00 88.62 90 ARG A O 1
ATOM 713 N N . GLY A 1 91 ? -12.660 6.992 12.299 1.00 85.75 91 GLY A N 1
ATOM 714 C CA . GLY A 1 91 ? -12.612 7.209 13.748 1.00 85.75 91 GLY A CA 1
ATOM 715 C C . GLY A 1 91 ? -11.324 7.904 14.184 1.00 85.75 91 GLY A C 1
ATOM 716 O O . GLY A 1 91 ? -10.642 8.516 13.365 1.00 85.75 91 GLY A O 1
ATOM 717 N N . ASP A 1 92 ? -11.016 7.832 15.478 1.00 84.12 92 ASP A N 1
ATOM 718 C CA . ASP A 1 92 ? -9.864 8.523 16.056 1.00 84.12 92 ASP A CA 1
ATOM 719 C C . ASP A 1 92 ? -8.576 7.716 15.840 1.00 84.12 92 ASP A C 1
ATOM 721 O O . ASP A 1 92 ? -8.329 6.709 16.496 1.00 84.12 92 ASP A O 1
ATOM 725 N N . ALA A 1 93 ? -7.790 8.122 14.845 1.00 88.94 93 ALA A N 1
ATOM 726 C CA . ALA A 1 93 ? -6.581 7.420 14.411 1.00 88.94 93 ALA A CA 1
ATOM 727 C C . ALA A 1 93 ? -5.399 8.371 14.164 1.00 88.94 93 ALA A C 1
ATOM 729 O O . ALA A 1 93 ? -4.360 7.972 13.632 1.00 88.94 93 ALA A O 1
ATOM 730 N N . ASP A 1 94 ? -5.546 9.642 14.538 1.00 86.62 94 ASP A N 1
ATOM 731 C CA . ASP A 1 94 ? -4.557 10.686 14.262 1.00 86.62 94 ASP A CA 1
ATOM 732 C C . ASP A 1 94 ? -3.247 10.488 15.022 1.00 86.62 94 ASP A C 1
ATOM 734 O O . ASP A 1 94 ? -2.185 10.938 14.585 1.00 86.62 94 ASP A O 1
ATOM 738 N N . GLU A 1 95 ? -3.332 9.800 16.154 1.00 89.06 95 GLU A N 1
ATOM 739 C CA . GLU A 1 95 ? -2.220 9.526 17.055 1.00 89.06 95 GLU A CA 1
ATOM 740 C C . GLU A 1 95 ? -1.444 8.263 16.667 1.00 89.06 95 GLU A C 1
ATOM 742 O O . GLU A 1 95 ? -0.429 7.957 17.295 1.00 89.06 95 GLU A O 1
ATOM 747 N N . LEU A 1 96 ? -1.897 7.536 15.636 1.00 92.81 96 LEU A N 1
ATOM 748 C CA . LEU A 1 96 ? -1.241 6.313 15.198 1.00 92.81 96 LEU A CA 1
ATOM 749 C C . LEU A 1 96 ? 0.153 6.600 14.659 1.00 92.81 96 LEU A C 1
ATOM 751 O O . LEU A 1 96 ? 0.371 7.426 13.766 1.00 92.81 96 LEU A O 1
ATOM 755 N N . THR A 1 97 ? 1.096 5.822 15.165 1.00 94.62 97 THR A N 1
ATOM 756 C CA . THR A 1 97 ? 2.472 5.803 14.698 1.00 94.62 97 THR A CA 1
ATOM 757 C C . THR A 1 97 ? 2.733 4.525 13.922 1.00 94.62 97 THR A C 1
ATOM 759 O O . THR A 1 97 ? 2.204 3.457 14.227 1.00 94.62 97 THR A O 1
ATOM 762 N N . TRP A 1 98 ? 3.559 4.639 12.891 1.00 95.31 98 TRP A N 1
ATOM 763 C CA . TRP A 1 98 ? 3.999 3.505 12.092 1.00 95.31 98 TRP A CA 1
ATOM 764 C C . TRP A 1 98 ? 5.492 3.321 12.318 1.00 95.31 98 TRP A C 1
ATOM 766 O O . TRP A 1 98 ? 6.232 4.297 12.451 1.00 95.31 98 TRP A O 1
ATOM 776 N N . GLY A 1 99 ? 5.918 2.064 12.414 1.00 89.81 99 GLY A N 1
ATOM 777 C CA . GLY A 1 99 ? 7.319 1.723 12.633 1.00 89.81 99 GLY A CA 1
ATOM 778 C C . GLY A 1 99 ? 8.239 2.131 11.477 1.00 89.81 99 GLY A C 1
ATOM 779 O O . GLY A 1 99 ? 7.850 2.786 10.510 1.00 89.81 99 GLY A O 1
ATOM 780 N N . THR A 1 100 ? 9.494 1.700 11.571 1.00 94.12 100 THR A N 1
ATOM 781 C CA . THR A 1 100 ? 10.486 1.878 10.504 1.00 94.12 100 THR A CA 1
ATOM 782 C C . THR A 1 100 ? 10.026 1.246 9.183 1.00 94.12 100 THR A C 1
ATOM 784 O O . THR A 1 100 ? 9.337 0.222 9.222 1.00 94.12 100 THR A O 1
ATOM 787 N N . PRO A 1 101 ? 10.450 1.782 8.020 1.00 97.00 101 PRO A N 1
ATOM 788 C CA . PRO A 1 101 ? 10.150 1.185 6.721 1.00 97.00 101 PRO A CA 1
ATOM 789 C C . PRO A 1 101 ? 10.492 -0.307 6.660 1.00 97.00 101 PRO A C 1
ATOM 791 O O . PRO A 1 101 ? 11.547 -0.735 7.132 1.00 97.00 101 PRO A O 1
ATOM 794 N N . ILE A 1 102 ? 9.618 -1.096 6.040 1.00 97.19 102 ILE A N 1
ATOM 795 C CA . ILE A 1 102 ? 9.767 -2.552 5.949 1.00 97.19 102 ILE A CA 1
ATOM 796 C C . ILE A 1 102 ? 10.405 -2.890 4.615 1.00 97.19 102 ILE A C 1
ATOM 798 O O . ILE A 1 102 ? 9.862 -2.526 3.576 1.00 97.19 102 ILE A O 1
ATOM 802 N N . THR A 1 103 ? 11.543 -3.584 4.637 1.00 98.00 103 THR A N 1
ATOM 803 C CA . THR A 1 103 ? 12.286 -3.928 3.419 1.00 98.00 103 THR A CA 1
ATOM 804 C C . THR A 1 103 ? 12.420 -5.432 3.249 1.00 98.00 103 THR A C 1
ATOM 806 O O . THR A 1 103 ? 12.980 -6.117 4.106 1.00 98.00 103 THR A O 1
ATOM 809 N N . HIS A 1 104 ? 11.969 -5.932 2.101 1.00 97.62 104 HIS A N 1
ATOM 810 C CA . HIS A 1 104 ? 12.111 -7.322 1.691 1.00 97.62 104 HIS A CA 1
ATOM 811 C C . HIS A 1 104 ? 12.627 -7.388 0.257 1.00 97.62 104 HIS A C 1
ATOM 813 O O . HIS A 1 104 ? 12.031 -6.829 -0.658 1.00 97.62 104 HIS A O 1
ATOM 819 N N . ASP A 1 105 ? 13.762 -8.063 0.079 1.00 96.88 105 ASP A N 1
ATOM 820 C CA . ASP A 1 105 ? 14.388 -8.327 -1.222 1.00 96.88 105 ASP A CA 1
ATOM 821 C C . ASP A 1 105 ? 14.493 -7.100 -2.154 1.00 96.88 105 ASP A C 1
ATOM 823 O O . ASP A 1 105 ? 14.192 -7.140 -3.347 1.00 96.88 105 ASP A O 1
ATOM 827 N N . GLY A 1 106 ? 14.902 -5.969 -1.571 1.00 96.75 106 GLY A N 1
ATOM 828 C CA . GLY A 1 106 ? 15.092 -4.704 -2.280 1.00 96.75 106 GLY A CA 1
ATOM 829 C C . GLY A 1 106 ? 13.818 -3.895 -2.525 1.00 96.75 106 GLY A C 1
ATOM 830 O O . GLY A 1 106 ? 13.923 -2.822 -3.109 1.00 96.75 106 GLY A O 1
ATOM 831 N N . ILE A 1 107 ? 12.645 -4.362 -2.084 1.00 98.44 107 ILE A N 1
ATOM 832 C CA . ILE A 1 107 ? 11.405 -3.577 -2.059 1.00 98.44 107 ILE A CA 1
ATOM 833 C C . ILE A 1 107 ? 11.172 -3.063 -0.639 1.00 98.44 107 ILE A C 1
ATOM 835 O O . ILE A 1 107 ? 11.165 -3.847 0.310 1.00 98.44 107 ILE A O 1
ATOM 839 N N . THR A 1 108 ? 10.937 -1.762 -0.501 1.00 98.50 108 THR A N 1
ATOM 840 C CA . THR A 1 108 ? 10.650 -1.094 0.767 1.00 98.50 108 THR A CA 1
ATOM 841 C C . THR A 1 108 ? 9.241 -0.512 0.761 1.00 98.50 108 THR A C 1
ATOM 843 O O . THR A 1 108 ? 8.857 0.187 -0.175 1.00 98.50 108 THR A O 1
ATOM 846 N N . ALA A 1 109 ? 8.481 -0.770 1.823 1.00 98.56 109 ALA A N 1
ATOM 847 C CA . ALA A 1 109 ? 7.209 -0.120 2.105 1.00 98.56 109 ALA A CA 1
ATOM 848 C C . ALA A 1 109 ? 7.391 0.912 3.227 1.00 98.56 109 ALA A C 1
ATOM 850 O O . ALA A 1 109 ? 7.831 0.575 4.329 1.00 98.56 109 ALA A O 1
ATOM 851 N N . THR A 1 110 ? 7.028 2.162 2.947 1.00 98.50 110 THR A N 1
ATOM 852 C CA . THR A 1 110 ? 7.102 3.280 3.900 1.00 98.50 110 THR A CA 1
ATOM 853 C C . THR A 1 110 ? 5.714 3.848 4.129 1.00 98.50 110 THR A C 1
ATOM 855 O O . THR A 1 110 ? 5.020 4.148 3.158 1.00 98.50 110 THR A O 1
ATOM 858 N N . VAL A 1 111 ? 5.329 4.042 5.391 1.00 98.25 111 VAL A N 1
ATOM 859 C CA . VAL A 1 111 ? 4.033 4.625 5.760 1.00 98.25 111 VAL A CA 1
ATOM 860 C C . VAL A 1 111 ? 4.211 6.071 6.215 1.00 98.25 111 VAL A C 1
ATOM 862 O O . VAL A 1 111 ? 5.064 6.358 7.051 1.00 98.25 111 VAL A O 1
ATOM 865 N N . THR A 1 112 ? 3.416 6.993 5.673 1.00 96.50 112 THR A N 1
ATOM 866 C CA . THR A 1 112 ? 3.431 8.417 6.039 1.00 96.50 112 THR A CA 1
ATOM 867 C C . THR A 1 112 ? 2.018 8.956 6.236 1.00 96.50 112 THR A C 1
ATOM 869 O O . THR A 1 112 ? 1.104 8.624 5.487 1.00 96.50 112 THR A O 1
ATOM 872 N N . ARG A 1 113 ? 1.809 9.808 7.245 1.00 94.25 113 ARG A N 1
ATOM 873 C CA . ARG A 1 113 ? 0.507 10.455 7.470 1.00 94.25 113 ARG A CA 1
ATOM 874 C C . ARG A 1 113 ? 0.255 11.514 6.398 1.00 94.25 113 ARG A C 1
ATOM 876 O O . ARG A 1 113 ? 1.118 12.357 6.146 1.00 94.25 113 ARG A O 1
ATOM 883 N N . LYS A 1 114 ? -0.930 11.509 5.787 1.00 92.69 114 LYS A N 1
ATOM 884 C CA . LYS A 1 114 ? -1.344 12.590 4.887 1.00 92.69 114 LYS A CA 1
ATOM 885 C C . LYS A 1 114 ? -1.833 13.782 5.700 1.00 92.69 114 LYS A C 1
ATOM 887 O O . LYS A 1 114 ? -2.568 13.638 6.666 1.00 92.69 114 LYS A O 1
ATOM 892 N N . THR A 1 115 ? -1.429 14.975 5.280 1.00 85.31 115 THR A N 1
ATOM 893 C CA . THR A 1 115 ? -1.828 16.237 5.922 1.00 85.31 115 THR A CA 1
ATOM 894 C C . THR A 1 115 ? -3.110 16.823 5.340 1.00 85.31 115 THR A C 1
ATOM 896 O O . THR A 1 115 ? -3.762 17.638 5.982 1.00 85.31 115 THR A O 1
ATOM 899 N N . LYS A 1 116 ? -3.471 16.427 4.114 1.00 83.62 116 LYS A N 1
ATOM 900 C CA . LYS A 1 116 ? -4.716 16.836 3.459 1.00 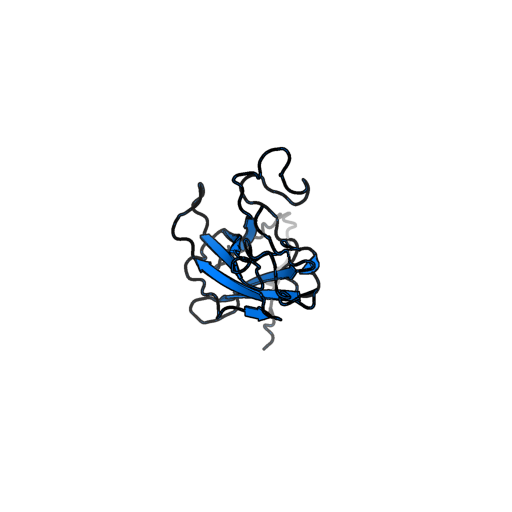83.62 116 LYS A CA 1
ATOM 901 C C . LYS A 1 116 ? -5.797 15.803 3.750 1.00 83.62 116 LYS A C 1
ATOM 903 O O . LYS A 1 116 ? -5.606 14.632 3.420 1.00 83.62 116 LYS A O 1
ATOM 908 N N . CYS A 1 117 ? -6.904 16.257 4.327 1.00 76.19 117 CYS A N 1
ATOM 909 C CA . CYS A 1 117 ? -8.071 15.423 4.575 1.00 76.19 117 CYS A CA 1
ATOM 910 C C . CYS A 1 117 ? -8.832 15.156 3.254 1.00 76.19 117 CYS A C 1
ATOM 912 O O . CYS A 1 117 ? -8.719 15.929 2.296 1.00 76.19 117 CYS A O 1
ATOM 914 N N . ASN A 1 118 ? -9.569 14.045 3.179 1.00 77.44 118 ASN A N 1
ATOM 915 C CA . ASN A 1 118 ? -10.497 13.775 2.075 1.00 77.44 118 ASN A CA 1
ATOM 916 C C . ASN A 1 118 ? -11.836 14.510 2.280 1.00 77.44 118 ASN A C 1
ATOM 918 O O . ASN A 1 118 ? -11.980 15.285 3.218 1.00 77.44 118 ASN A O 1
ATOM 922 N N . ALA A 1 119 ? -12.831 14.281 1.419 1.00 78.31 119 ALA A N 1
ATOM 923 C CA . ALA A 1 119 ? -14.127 14.961 1.525 1.00 78.31 119 ALA A CA 1
ATOM 924 C C . ALA A 1 119 ? -14.850 14.715 2.867 1.00 78.31 119 ALA A C 1
ATOM 926 O O . ALA A 1 119 ? -15.627 15.557 3.307 1.00 78.31 119 ALA A O 1
ATOM 927 N N . GLN A 1 120 ? -14.577 13.588 3.523 1.00 83.31 120 GLN A N 1
ATOM 928 C CA . GLN A 1 120 ? -15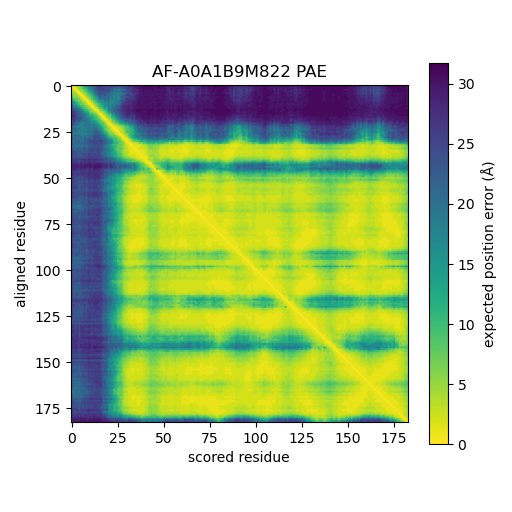.131 13.199 4.821 1.00 83.31 120 GLN A CA 1
ATOM 929 C C . GLN A 1 120 ? -14.157 13.473 5.981 1.00 83.31 120 GLN A C 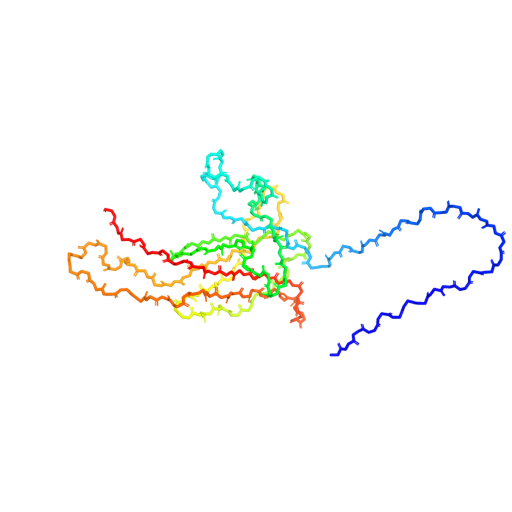1
ATOM 931 O O . GLN A 1 120 ? -14.462 13.165 7.128 1.00 83.31 120 GLN A O 1
ATOM 936 N N . CYS A 1 121 ? -12.997 14.060 5.677 1.00 83.38 121 CYS A N 1
ATOM 937 C CA . CYS A 1 121 ? -11.840 14.196 6.547 1.00 83.38 121 CYS A CA 1
ATOM 938 C C . CYS A 1 121 ? -11.486 12.928 7.356 1.00 83.38 121 CYS A C 1
ATOM 940 O O . CYS A 1 121 ? -11.121 13.026 8.526 1.00 83.38 121 CYS A O 1
ATOM 942 N N . ASP A 1 122 ? -11.540 11.746 6.730 1.00 89.00 122 ASP A N 1
ATOM 943 C CA . ASP A 1 122 ? -11.007 10.523 7.346 1.00 89.00 122 ASP A CA 1
ATOM 944 C C . ASP A 1 122 ? -9.481 10.615 7.531 1.00 89.00 122 ASP A C 1
ATOM 946 O O . ASP A 1 122 ? -8.784 11.321 6.787 1.00 89.00 122 ASP A O 1
ATOM 950 N N . VAL A 1 123 ? -8.947 9.849 8.487 1.00 91.44 123 VAL A N 1
ATOM 951 C CA . VAL A 1 123 ? -7.502 9.745 8.707 1.00 91.44 123 VAL A CA 1
ATOM 952 C C . VAL A 1 123 ? -6.888 8.874 7.615 1.00 91.44 123 VAL A C 1
ATOM 954 O O . VAL A 1 123 ? -7.287 7.723 7.416 1.00 91.44 123 VAL A O 1
ATOM 957 N N . GLU A 1 124 ? -5.889 9.414 6.912 1.00 94.00 124 GLU A N 1
ATOM 958 C CA . GLU A 1 124 ? -5.235 8.721 5.803 1.00 94.00 124 GLU A CA 1
ATOM 959 C C . GLU A 1 124 ? -3.728 8.561 6.013 1.00 94.00 124 GLU A C 1
ATOM 961 O O . GLU A 1 124 ? -2.999 9.525 6.274 1.00 94.00 124 GLU A O 1
ATOM 966 N N . PHE A 1 125 ? -3.245 7.339 5.798 1.00 96.19 125 PHE A N 1
ATOM 967 C CA . PHE A 1 125 ? -1.819 7.022 5.798 1.00 96.19 125 PHE A CA 1
ATOM 968 C C . PHE A 1 125 ? -1.395 6.479 4.439 1.00 96.19 125 PHE A C 1
ATOM 970 O O . PHE A 1 125 ? -1.893 5.456 3.983 1.00 96.19 125 PHE A O 1
ATOM 977 N N . ARG A 1 126 ? -0.448 7.149 3.787 1.00 97.38 126 ARG A N 1
ATOM 978 C CA . ARG A 1 126 ? 0.106 6.733 2.505 1.00 97.38 126 ARG A CA 1
ATOM 979 C C . ARG A 1 126 ? 1.183 5.683 2.699 1.00 97.38 126 ARG A C 1
ATOM 981 O O . ARG A 1 126 ? 2.208 5.949 3.318 1.00 97.38 126 ARG A O 1
ATOM 988 N N . VAL A 1 127 ? 0.996 4.535 2.072 1.00 98.44 127 VAL A N 1
ATOM 989 C CA . VAL A 1 127 ? 2.020 3.511 1.895 1.00 98.44 127 VAL A CA 1
ATOM 990 C C . VAL A 1 127 ? 2.671 3.729 0.539 1.00 98.44 127 VAL A C 1
ATOM 992 O O . VAL A 1 127 ? 2.000 3.668 -0.486 1.00 98.44 127 VAL A O 1
ATOM 995 N N . THR A 1 128 ? 3.974 3.992 0.522 1.00 98.38 128 THR A N 1
ATOM 996 C CA . THR A 1 128 ? 4.765 4.134 -0.710 1.00 98.38 128 THR A CA 1
ATOM 997 C C . THR A 1 128 ? 5.685 2.935 -0.866 1.00 98.38 128 THR A C 1
ATOM 999 O O . THR A 1 128 ? 6.399 2.585 0.075 1.00 98.38 128 THR A O 1
ATOM 1002 N N . LEU A 1 129 ? 5.677 2.329 -2.053 1.00 98.38 129 LEU A N 1
ATOM 1003 C CA . LEU A 1 129 ? 6.559 1.230 -2.425 1.00 98.38 129 LEU A CA 1
ATOM 1004 C C . LEU A 1 129 ? 7.757 1.775 -3.202 1.00 98.38 129 LEU A C 1
ATOM 1006 O O . LEU A 1 129 ? 7.600 2.397 -4.254 1.00 98.38 129 LEU A O 1
ATOM 1010 N N . THR A 1 130 ? 8.962 1.513 -2.716 1.00 98.06 130 THR A N 1
ATOM 1011 C CA . THR A 1 130 ? 10.210 1.786 -3.437 1.00 98.06 130 THR A CA 1
ATOM 1012 C C . THR A 1 130 ? 10.953 0.488 -3.701 1.00 98.06 130 THR A C 1
ATOM 1014 O O . THR A 1 130 ? 10.783 -0.488 -2.978 1.00 98.06 130 THR A O 1
ATOM 1017 N N . GLY A 1 131 ? 11.744 0.433 -4.766 1.00 97.12 131 GLY A N 1
ATOM 1018 C CA . GLY A 1 131 ? 12.499 -0.772 -5.090 1.00 97.12 131 GLY A CA 1
ATOM 1019 C C . GLY A 1 131 ? 13.160 -0.726 -6.461 1.00 97.12 131 GLY A C 1
ATOM 1020 O O . GLY A 1 131 ? 13.377 0.363 -6.996 1.00 97.12 131 GLY A O 1
ATOM 1021 N N . PRO A 1 132 ? 13.491 -1.890 -7.053 1.00 95.81 132 PRO A N 1
ATOM 1022 C CA . PRO A 1 132 ? 14.216 -1.942 -8.315 1.00 95.81 132 PRO A CA 1
ATOM 1023 C C . PRO A 1 132 ? 13.496 -1.188 -9.436 1.00 95.81 132 PRO A C 1
ATOM 1025 O O . PRO A 1 132 ? 12.321 -1.433 -9.711 1.00 95.81 132 PRO A O 1
ATOM 1028 N N . GLU A 1 133 ? 14.219 -0.303 -10.119 1.00 94.44 133 GLU A N 1
ATOM 1029 C CA . GLU A 1 133 ? 13.705 0.504 -11.225 1.00 94.44 133 GLU A CA 1
ATOM 1030 C C . GLU A 1 133 ? 14.715 0.628 -12.374 1.00 94.44 133 GLU A C 1
ATOM 1032 O O . GLU A 1 133 ? 15.890 0.285 -12.237 1.00 94.44 133 GLU A O 1
ATOM 1037 N N . ALA A 1 134 ? 14.260 1.127 -13.529 1.00 91.38 134 ALA A N 1
ATOM 1038 C CA . ALA A 1 134 ? 15.100 1.327 -14.714 1.00 91.38 134 ALA A CA 1
ATOM 1039 C C . ALA A 1 134 ? 15.417 2.797 -15.017 1.00 91.38 134 ALA A C 1
ATOM 1041 O O . ALA A 1 134 ? 15.983 3.070 -16.074 1.00 91.38 134 ALA A O 1
ATOM 1042 N N . ARG A 1 135 ? 15.039 3.741 -14.146 1.00 87.62 135 ARG A N 1
ATOM 1043 C CA . ARG A 1 135 ? 15.051 5.180 -14.457 1.00 87.62 135 ARG A CA 1
ATOM 1044 C C . ARG A 1 135 ? 16.397 5.681 -14.985 1.00 87.62 135 ARG A C 1
ATOM 1046 O O . ARG A 1 135 ? 16.441 6.383 -15.989 1.00 87.62 135 ARG A O 1
ATOM 1053 N N . ASN A 1 136 ? 17.494 5.235 -14.377 1.00 85.38 136 ASN A N 1
ATOM 1054 C CA . ASN A 1 136 ? 18.856 5.634 -14.756 1.00 85.38 136 ASN A CA 1
ATOM 1055 C C . ASN A 1 136 ? 19.323 5.093 -16.119 1.00 85.38 136 ASN A C 1
ATOM 1057 O O . ASN A 1 136 ? 20.419 5.417 -16.563 1.00 85.38 136 ASN A O 1
ATOM 1061 N N . GLN A 1 137 ? 18.528 4.251 -16.776 1.00 86.94 137 GLN A N 1
ATOM 1062 C CA . GLN A 1 137 ? 18.888 3.615 -18.041 1.00 86.94 137 GLN A CA 1
ATOM 1063 C C . GLN A 1 137 ? 17.784 3.692 -19.101 1.00 86.94 137 GLN A C 1
ATOM 1065 O O . GLN A 1 137 ? 17.841 2.954 -20.079 1.00 86.94 137 GLN A O 1
ATOM 1070 N N . TRP A 1 138 ? 16.793 4.575 -18.939 1.00 86.38 138 TRP A N 1
ATOM 1071 C CA . TRP A 1 138 ? 15.709 4.748 -19.917 1.00 86.38 138 TRP A CA 1
ATOM 1072 C C . TRP A 1 138 ? 16.203 5.095 -21.323 1.00 86.38 138 TRP A C 1
ATOM 1074 O O . TRP A 1 138 ? 15.711 4.528 -22.288 1.00 86.38 138 TRP A O 1
ATOM 1084 N N . PHE A 1 139 ? 17.214 5.957 -21.431 1.00 81.88 139 PHE A N 1
ATOM 1085 C CA . PHE A 1 139 ? 17.783 6.388 -22.714 1.00 81.88 139 PHE A CA 1
ATOM 1086 C C . PHE A 1 139 ? 19.101 5.683 -23.047 1.00 81.88 139 PHE A C 1
ATOM 1088 O O . PHE A 1 139 ? 19.838 6.122 -23.926 1.00 81.88 139 PHE A O 1
ATOM 1095 N N . ASN A 1 140 ? 19.436 4.616 -22.314 1.00 81.81 140 ASN A N 1
ATOM 1096 C CA . ASN A 1 140 ? 20.676 3.888 -22.531 1.00 81.81 140 ASN A CA 1
ATOM 1097 C C . ASN A 1 140 ? 20.431 2.710 -23.493 1.00 81.81 140 ASN A C 1
ATOM 1099 O O . ASN A 1 140 ? 19.784 1.737 -23.091 1.00 81.81 140 ASN A O 1
ATOM 1103 N N . PRO A 1 141 ?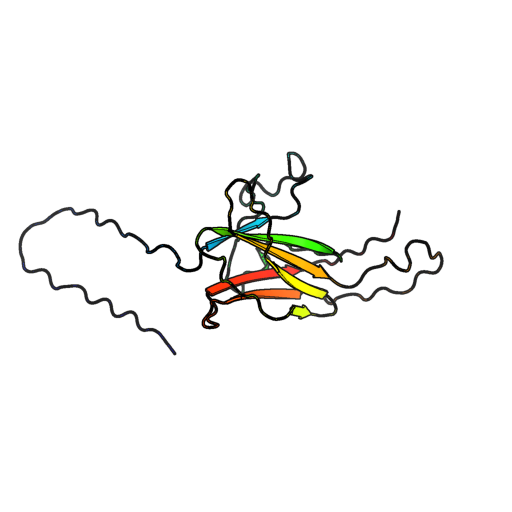 20.985 2.736 -24.723 1.00 76.88 141 PRO A N 1
ATOM 1104 C CA . PRO A 1 141 ? 20.850 1.628 -25.669 1.00 76.88 141 PRO A CA 1
ATOM 1105 C C . PRO A 1 141 ? 21.524 0.336 -25.171 1.00 76.88 141 PRO A C 1
ATOM 1107 O O . PRO A 1 141 ? 21.176 -0.754 -25.620 1.00 76.88 141 PRO A O 1
ATOM 1110 N N . TYR A 1 142 ? 22.437 0.434 -24.199 1.00 80.38 142 TYR A N 1
ATOM 1111 C CA . TYR A 1 142 ? 23.139 -0.685 -23.572 1.00 80.38 142 TYR A CA 1
ATOM 1112 C C . TYR A 1 142 ? 22.685 -0.870 -22.120 1.00 80.38 142 TYR A C 1
ATOM 1114 O O . TYR A 1 142 ? 23.427 -0.619 -21.168 1.00 80.38 142 TYR A O 1
ATOM 1122 N N . SER A 1 143 ? 21.427 -1.281 -21.941 1.00 77.56 143 SER A N 1
ATOM 1123 C CA . SER A 1 143 ? 20.835 -1.453 -20.610 1.00 77.56 143 SER A CA 1
ATOM 1124 C C . SER A 1 143 ? 21.525 -2.557 -19.796 1.00 77.56 143 SER A C 1
ATOM 1126 O O . SER A 1 143 ? 21.828 -3.630 -20.322 1.00 77.56 143 SER A O 1
ATOM 1128 N N . SER A 1 144 ? 21.699 -2.331 -18.497 1.00 82.81 144 SER A N 1
ATOM 1129 C CA . SER A 1 144 ? 22.168 -3.329 -17.542 1.00 82.81 144 SER A CA 1
ATOM 1130 C C . SER A 1 144 ? 21.008 -4.136 -16.946 1.00 82.81 144 SER A C 1
ATOM 1132 O O . SER A 1 144 ? 19.821 -3.793 -17.067 1.00 82.81 144 SER A O 1
ATOM 1134 N N . ARG A 1 145 ? 21.353 -5.259 -16.301 1.00 87.38 145 ARG A N 1
ATOM 1135 C CA . ARG A 1 145 ? 20.381 -6.086 -15.577 1.00 87.38 145 ARG A CA 1
ATOM 1136 C C . ARG A 1 145 ? 19.800 -5.301 -14.404 1.00 87.38 145 ARG A C 1
ATOM 1138 O O . ARG A 1 145 ? 20.528 -4.668 -13.649 1.00 87.38 145 ARG A O 1
ATOM 1145 N N . ILE A 1 146 ? 18.487 -5.401 -14.241 1.00 89.25 146 ILE A N 1
ATOM 1146 C CA . ILE A 1 146 ? 17.759 -4.827 -13.108 1.00 89.25 146 ILE A CA 1
ATOM 1147 C C . ILE A 1 146 ? 17.649 -5.897 -12.028 1.00 89.25 146 ILE A C 1
ATOM 1149 O O . ILE A 1 146 ? 17.445 -7.072 -12.346 1.00 89.25 146 ILE A O 1
ATOM 1153 N N . ALA A 1 147 ? 17.793 -5.498 -10.764 1.00 91.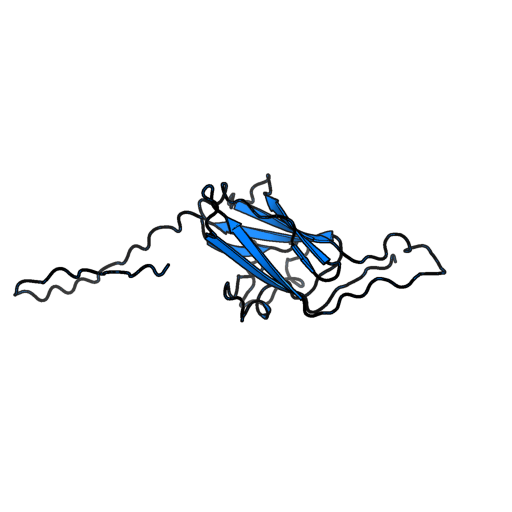69 147 ALA A N 1
ATOM 1154 C CA . ALA A 1 147 ? 17.567 -6.395 -9.640 1.00 91.69 147 ALA A CA 1
ATOM 1155 C C . ALA A 1 147 ? 16.155 -6.994 -9.730 1.00 91.69 147 ALA A C 1
ATOM 1157 O O . ALA A 1 147 ? 15.181 -6.282 -9.975 1.00 91.69 147 ALA A O 1
ATOM 1158 N N . ARG A 1 148 ? 16.058 -8.317 -9.575 1.00 94.12 148 ARG A N 1
ATOM 1159 C CA . ARG A 1 148 ? 14.802 -9.057 -9.689 1.00 94.12 148 ARG A CA 1
ATOM 1160 C C . ARG A 1 148 ? 14.404 -9.593 -8.315 1.00 94.12 148 ARG A C 1
ATOM 1162 O O . ARG A 1 148 ? 15.041 -10.550 -7.873 1.00 94.12 148 ARG A O 1
ATOM 1169 N N . PRO A 1 149 ? 13.350 -9.038 -7.696 1.00 95.50 149 PRO A N 1
ATOM 1170 C CA . PRO A 1 149 ? 12.830 -9.558 -6.445 1.00 95.50 149 PRO A CA 1
ATOM 1171 C C . PRO A 1 149 ? 12.314 -11.003 -6.579 1.00 95.50 149 PRO A C 1
ATOM 1173 O O . PRO A 1 149 ? 11.759 -11.393 -7.613 1.00 95.50 149 PRO A O 1
ATOM 1176 N N . ARG A 1 150 ? 12.474 -11.792 -5.521 1.00 97.56 150 ARG A N 1
ATOM 1177 C CA . ARG A 1 150 ? 12.006 -13.159 -5.305 1.00 97.56 150 ARG A CA 1
ATOM 1178 C C . ARG A 1 150 ? 10.603 -13.092 -4.722 1.00 97.56 150 ARG A C 1
ATOM 1180 O O . ARG A 1 150 ? 10.411 -13.032 -3.514 1.00 97.56 150 ARG A O 1
ATOM 1187 N N . LEU A 1 151 ? 9.628 -13.063 -5.618 1.00 97.06 151 LEU A N 1
ATOM 1188 C CA . LEU A 1 151 ? 8.208 -13.007 -5.286 1.00 97.06 151 LEU A CA 1
ATOM 1189 C C . LEU A 1 151 ? 7.636 -14.434 -5.135 1.00 97.06 151 LEU A C 1
ATOM 1191 O O . LEU A 1 151 ? 8.150 -15.350 -5.787 1.00 97.06 151 LEU A O 1
ATOM 1195 N N . PRO A 1 152 ? 6.574 -14.635 -4.333 1.00 98.06 152 PRO A N 1
ATOM 1196 C CA . PRO A 1 152 ? 5.797 -13.610 -3.629 1.00 98.06 152 PRO A CA 1
ATOM 1197 C C . PRO A 1 152 ? 6.483 -13.046 -2.377 1.00 98.06 152 PRO A C 1
ATOM 1199 O O . PRO A 1 152 ? 7.205 -13.759 -1.687 1.00 98.06 152 PRO A O 1
ATOM 1202 N N . LEU A 1 153 ? 6.222 -11.771 -2.068 1.00 98.06 153 LEU A N 1
ATOM 1203 C CA . LEU A 1 153 ? 6.675 -11.114 -0.835 1.00 98.06 153 LEU A CA 1
ATOM 1204 C C . LEU A 1 153 ? 5.484 -10.609 -0.026 1.00 98.06 153 LEU A C 1
ATOM 1206 O O . LEU A 1 153 ? 4.644 -9.876 -0.549 1.00 98.06 153 LEU A O 1
ATOM 1210 N N . THR A 1 154 ? 5.446 -10.973 1.252 1.00 98.12 154 THR A N 1
ATOM 1211 C CA . THR A 1 154 ? 4.428 -10.528 2.208 1.00 98.12 154 THR A CA 1
ATOM 1212 C C . THR A 1 154 ? 4.932 -9.317 2.980 1.00 98.12 154 THR A C 1
ATOM 1214 O O . THR A 1 154 ? 6.061 -9.323 3.461 1.00 98.12 154 THR A O 1
ATOM 1217 N N . PHE A 1 155 ? 4.082 -8.307 3.132 1.00 98.25 155 PHE A N 1
ATOM 1218 C CA . PHE A 1 155 ? 4.321 -7.137 3.974 1.00 98.25 155 PHE A CA 1
ATOM 1219 C C . PHE A 1 155 ? 3.228 -7.065 5.044 1.00 98.25 155 PHE A C 1
ATOM 1221 O O . PHE A 1 155 ? 2.063 -7.284 4.723 1.00 98.25 155 PHE A O 1
ATOM 1228 N N . GLU A 1 156 ? 3.592 -6.740 6.287 1.00 97.94 156 GLU A N 1
ATOM 1229 C CA . GLU A 1 156 ? 2.659 -6.462 7.390 1.00 97.94 156 GLU A CA 1
ATOM 1230 C C . GLU A 1 156 ? 2.995 -5.096 7.990 1.00 97.94 156 GLU A C 1
ATOM 1232 O O . GLU A 1 156 ? 4.043 -4.906 8.597 1.00 97.94 156 GLU A O 1
ATOM 1237 N N . LEU A 1 157 ? 2.104 -4.134 7.801 1.00 97.75 157 LEU A N 1
ATOM 1238 C CA . LEU A 1 157 ? 2.184 -2.800 8.369 1.00 97.75 157 LEU A CA 1
ATOM 1239 C C . LEU A 1 157 ? 1.447 -2.802 9.707 1.00 97.75 157 LEU A C 1
ATOM 1241 O O . LEU A 1 157 ? 0.285 -3.206 9.772 1.00 97.75 157 LEU A O 1
ATOM 1245 N N . VAL A 1 158 ? 2.098 -2.300 10.753 1.00 96.75 158 VAL A N 1
ATOM 1246 C CA . VAL A 1 158 ? 1.536 -2.257 12.106 1.00 96.75 158 VAL A CA 1
ATOM 1247 C C . VAL A 1 158 ? 1.456 -0.812 12.587 1.00 96.75 158 VAL A C 1
ATOM 1249 O O . VAL A 1 158 ? 2.484 -0.147 12.741 1.00 96.75 158 VAL A O 1
ATOM 1252 N N . GLY A 1 159 ? 0.229 -0.348 12.815 1.00 95.50 159 GLY A N 1
ATOM 1253 C CA . GLY A 1 159 ? -0.085 0.930 13.439 1.00 95.50 159 GLY A CA 1
ATOM 1254 C C . GLY A 1 159 ? -0.142 0.773 14.955 1.00 95.50 159 GLY A C 1
ATOM 1255 O O . GLY A 1 159 ? -0.801 -0.139 15.470 1.00 95.50 159 GLY A O 1
ATOM 1256 N N . ARG A 1 160 ? 0.569 1.653 15.661 1.00 94.81 160 ARG A N 1
ATOM 1257 C CA . ARG A 1 160 ? 0.693 1.645 17.117 1.00 94.81 160 ARG A CA 1
ATOM 1258 C C . ARG A 1 160 ? 0.105 2.899 17.738 1.00 94.81 160 ARG A C 1
ATOM 1260 O O . ARG A 1 160 ? 0.248 3.982 17.173 1.00 94.81 160 ARG A O 1
ATOM 1267 N N . ASP A 1 161 ? -0.514 2.747 18.901 1.00 91.25 161 ASP A N 1
ATOM 1268 C CA . ASP A 1 161 ? -0.951 3.881 19.715 1.00 91.25 161 ASP A CA 1
ATOM 1269 C C . ASP A 1 161 ? 0.240 4.601 20.385 1.00 91.25 161 ASP A C 1
ATOM 1271 O O . ASP A 1 161 ? 1.411 4.256 20.183 1.00 91.25 161 ASP A O 1
ATOM 1275 N N . ARG A 1 162 ? -0.056 5.619 21.200 1.00 88.75 162 ARG A N 1
ATOM 1276 C CA . ARG A 1 162 ? 0.953 6.388 21.951 1.00 88.75 162 ARG A CA 1
ATOM 1277 C C . ARG A 1 162 ? 1.736 5.561 22.971 1.00 88.75 162 ARG A C 1
ATOM 1279 O O . ARG A 1 162 ? 2.830 5.961 23.361 1.00 88.75 162 ARG A O 1
ATOM 1286 N N . GLU A 1 163 ? 1.176 4.445 23.414 1.00 89.88 163 GLU A N 1
ATOM 1287 C CA . GLU A 1 163 ? 1.774 3.530 24.387 1.00 89.88 163 GLU A CA 1
ATOM 1288 C C . GLU A 1 163 ? 2.630 2.456 23.691 1.00 89.88 163 GLU A C 1
ATOM 1290 O O . GLU A 1 163 ? 3.374 1.724 24.344 1.00 89.88 163 GLU A O 1
ATOM 1295 N N . GLY A 1 164 ? 2.579 2.394 22.356 1.00 90.00 164 GLY A N 1
ATOM 1296 C CA . GLY A 1 164 ? 3.307 1.439 21.530 1.00 90.00 164 GLY A CA 1
ATOM 1297 C C . GLY A 1 164 ? 2.560 0.124 21.292 1.00 90.00 164 GLY A C 1
ATOM 1298 O O . GLY A 1 164 ? 3.139 -0.794 20.694 1.00 90.00 164 GLY A O 1
ATOM 1299 N N . ASN A 1 165 ? 1.296 0.017 21.715 1.00 91.69 165 ASN A N 1
ATOM 1300 C CA . ASN A 1 165 ? 0.479 -1.175 21.510 1.00 91.69 165 ASN A CA 1
ATOM 1301 C C . ASN A 1 165 ? 0.093 -1.307 20.036 1.00 91.69 165 ASN A C 1
ATOM 1303 O O . ASN A 1 165 ? -0.231 -0.324 19.376 1.00 91.69 165 ASN A O 1
ATOM 1307 N N . GLU A 1 166 ? 0.103 -2.532 19.510 1.00 92.69 166 GLU A N 1
ATOM 1308 C CA . GLU A 1 166 ? -0.349 -2.815 18.144 1.00 92.69 166 GLU A CA 1
ATOM 1309 C C . GLU A 1 166 ? -1.876 -2.776 18.091 1.00 92.69 166 GLU A C 1
ATOM 1311 O O . GLU A 1 166 ? -2.534 -3.655 18.647 1.00 92.69 166 GLU A O 1
ATOM 1316 N N . VAL A 1 167 ? -2.436 -1.769 17.422 1.00 93.00 167 VAL A N 1
ATOM 1317 C CA . VAL A 1 167 ? -3.891 -1.531 17.400 1.00 93.00 167 VAL A CA 1
ATOM 1318 C C . VAL A 1 167 ? -4.494 -1.668 16.005 1.00 93.00 167 VAL A C 1
ATOM 1320 O O . VAL A 1 167 ? -5.660 -2.029 15.877 1.00 93.00 167 VAL A O 1
ATOM 1323 N N . ILE A 1 168 ? -3.700 -1.451 14.951 1.00 93.56 168 ILE A N 1
ATOM 1324 C CA . ILE A 1 168 ? -4.111 -1.660 13.559 1.00 93.56 168 ILE A CA 1
ATOM 1325 C C . ILE A 1 168 ? -3.054 -2.476 12.828 1.00 93.56 168 ILE A C 1
ATOM 1327 O O . ILE A 1 168 ? -1.856 -2.223 12.955 1.00 93.56 168 ILE A O 1
ATOM 1331 N N . LYS A 1 169 ? -3.504 -3.434 12.015 1.00 95.38 169 LYS A N 1
ATOM 1332 C CA . LYS A 1 169 ? -2.648 -4.202 11.112 1.00 95.38 169 LYS A CA 1
ATOM 1333 C C . LYS A 1 169 ? -3.189 -4.160 9.700 1.00 95.38 169 LYS A C 1
ATOM 1335 O O . LYS A 1 169 ? -4.392 -4.287 9.482 1.00 95.38 169 LYS A O 1
ATOM 1340 N N . TYR A 1 170 ? -2.283 -4.035 8.745 1.00 97.75 170 TYR A N 1
ATOM 1341 C CA . TYR A 1 170 ? -2.595 -4.211 7.342 1.00 97.75 170 TYR A CA 1
ATOM 1342 C C . TYR A 1 170 ? -1.493 -4.980 6.648 1.00 97.75 170 TYR A C 1
ATOM 1344 O O . TYR A 1 170 ? -0.352 -4.527 6.630 1.00 97.75 170 TYR A O 1
ATOM 1352 N N . GLY A 1 171 ? -1.831 -6.102 6.026 1.00 98.25 171 GLY A N 1
ATOM 1353 C CA . GLY A 1 171 ? -0.867 -6.844 5.235 1.00 98.25 171 GLY A CA 1
ATOM 1354 C C . GLY A 1 171 ? -1.350 -7.156 3.835 1.00 98.25 171 GLY A C 1
ATOM 1355 O O . GLY A 1 171 ? -2.547 -7.235 3.567 1.00 98.25 171 GLY A O 1
ATOM 1356 N N . PHE A 1 172 ? -0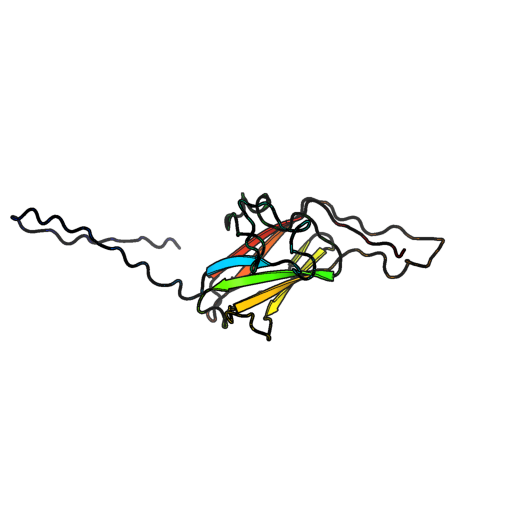.392 -7.309 2.932 1.00 98.62 172 PHE A N 1
ATOM 1357 C CA . PHE A 1 172 ? -0.620 -7.595 1.520 1.00 98.62 172 PHE A CA 1
ATOM 1358 C C . PHE A 1 172 ? 0.530 -8.438 0.967 1.00 98.62 172 PHE A C 1
ATOM 1360 O O . PHE A 1 172 ? 1.618 -8.497 1.549 1.00 98.62 172 PHE A O 1
ATOM 1367 N N . VAL A 1 173 ? 0.293 -9.100 -0.167 1.00 98.69 173 VAL A N 1
ATOM 1368 C CA . VAL A 1 173 ? 1.286 -9.966 -0.814 1.00 98.69 173 VAL A CA 1
ATOM 1369 C C . VAL A 1 173 ? 1.546 -9.501 -2.239 1.00 98.69 173 VAL A C 1
ATOM 1371 O O . VAL A 1 173 ? 0.689 -9.627 -3.112 1.00 98.69 173 VAL A O 1
ATOM 1374 N N . LEU A 1 174 ? 2.765 -9.038 -2.507 1.00 98.44 174 LEU A N 1
ATOM 1375 C CA . LEU A 1 174 ? 3.202 -8.723 -3.862 1.00 98.44 174 LEU A CA 1
ATOM 1376 C C . LEU A 1 174 ? 3.548 -10.011 -4.610 1.00 98.44 174 LEU A C 1
ATOM 1378 O O . LEU A 1 174 ? 4.486 -10.721 -4.260 1.00 98.44 174 LEU A O 1
ATOM 1382 N N . GLN A 1 175 ? 2.804 -10.281 -5.676 1.00 98.25 175 GLN A N 1
ATOM 1383 C CA . GLN A 1 175 ? 3.000 -11.397 -6.604 1.00 98.25 175 GLN A CA 1
ATOM 1384 C C . GLN A 1 175 ? 3.845 -10.988 -7.813 1.00 98.25 175 GLN A C 1
ATOM 1386 O O . GLN A 1 175 ? 4.543 -11.811 -8.405 1.00 98.25 175 GLN A O 1
ATOM 1391 N N . LYS A 1 176 ? 3.774 -9.710 -8.212 1.00 97.44 176 LYS A N 1
ATOM 1392 C CA . LYS A 1 176 ? 4.521 -9.161 -9.353 1.00 97.44 176 LYS A CA 1
ATOM 1393 C C . LYS A 1 176 ? 5.130 -7.804 -9.011 1.00 97.44 176 LYS A C 1
ATOM 1395 O O . LYS A 1 176 ? 4.515 -6.995 -8.319 1.00 97.44 176 LYS A O 1
ATOM 1400 N N . TRP A 1 177 ? 6.316 -7.552 -9.555 1.00 97.69 177 TRP A N 1
ATOM 1401 C CA . TRP A 1 177 ? 6.980 -6.254 -9.518 1.00 97.69 177 TRP A CA 1
ATOM 1402 C C . TRP A 1 177 ? 7.219 -5.779 -10.945 1.00 97.69 177 TRP A C 1
ATOM 1404 O O . TRP A 1 177 ? 7.878 -6.464 -11.731 1.00 97.69 177 TRP A O 1
ATOM 1414 N N . PHE A 1 178 ? 6.657 -4.628 -11.284 1.00 95.75 178 PHE A N 1
ATOM 1415 C CA . PHE A 1 178 ? 6.799 -4.016 -12.591 1.00 95.75 178 PHE A CA 1
ATOM 1416 C C . PHE A 1 178 ? 7.951 -3.027 -12.587 1.00 95.75 178 PHE A C 1
ATOM 1418 O O . PHE A 1 178 ? 8.169 -2.277 -11.636 1.00 95.75 178 PHE A O 1
ATOM 1425 N N . VAL A 1 179 ? 8.667 -3.005 -13.705 1.00 93.06 179 VAL A N 1
ATOM 1426 C CA . VAL A 1 179 ? 9.715 -2.030 -13.955 1.00 93.06 179 VAL A CA 1
ATOM 1427 C C . VAL A 1 179 ? 9.405 -1.333 -15.265 1.00 93.06 179 VAL A C 1
ATOM 1429 O O . VAL A 1 179 ? 9.378 -1.964 -16.319 1.00 93.06 179 VAL A O 1
ATOM 1432 N N . VAL A 1 180 ? 9.181 -0.024 -15.191 1.00 85.50 180 VAL A N 1
ATOM 1433 C CA . VAL A 1 180 ? 8.936 0.803 -16.371 1.00 85.50 180 VAL A CA 1
ATOM 1434 C C . VAL A 1 180 ? 10.279 1.191 -16.976 1.00 85.50 180 VAL A C 1
ATOM 1436 O O . VAL A 1 180 ? 11.121 1.804 -16.313 1.00 85.50 180 VAL A O 1
ATOM 1439 N N . ARG A 1 181 ? 10.487 0.821 -18.239 1.00 77.00 181 ARG A N 1
ATOM 1440 C CA . ARG A 1 181 ? 11.523 1.391 -19.104 1.00 77.00 181 ARG A CA 1
ATOM 1441 C C . ARG A 1 181 ? 10.855 2.499 -19.917 1.00 77.00 181 ARG A C 1
ATOM 1443 O O . ARG A 1 181 ? 9.722 2.297 -20.341 1.00 77.00 181 ARG A O 1
ATOM 1450 N N . GLY A 1 182 ? 11.500 3.661 -20.022 1.00 69.38 182 GLY A N 1
ATOM 1451 C CA . GLY A 1 182 ? 10.968 4.819 -20.741 1.00 69.38 182 GLY A CA 1
ATOM 1452 C C . GLY A 1 182 ? 10.459 4.432 -22.130 1.00 69.38 182 GLY A C 1
ATOM 1453 O O . GLY A 1 182 ? 10.969 3.479 -22.724 1.00 69.38 182 GLY A O 1
ATOM 1454 N N . GLY A 1 183 ? 9.414 5.129 -22.574 1.00 54.88 183 GLY A N 1
ATOM 1455 C CA . GLY A 1 183 ? 8.856 4.999 -23.921 1.00 54.88 183 GLY A CA 1
ATOM 1456 C C . GLY A 1 183 ? 9.632 5.804 -24.948 1.00 54.88 183 GLY A C 1
ATOM 1457 O O . GLY A 1 183 ? 10.305 6.779 -24.539 1.00 54.88 183 GLY A O 1
#

Radius of gyration: 21.77 Å; Cα contacts (8 Å, |Δi|>4): 314; chains: 1; bounding box: 65×33×66 Å

Sequence (183 aa):
MSSLWNLQALPVKNGRRINRSDAVILPSSQWGELKFVKPNLELGGLHFAGPADIWHPDYGFLVQSTDQGSYNLNFPTTGANGLYFDLIIRGDADELTWGTPITHDGITATVTRKTKCNAQCDVEFRVTLTGPEARNQWFNPYSSRIARPRLPLTFELVGRDREGNEVIKYGFVLQKWFVVRGG

Nearest PDB structures (foldseek):
  8opr-assembly1_A  TM=3.539E-01  e=3.378E-01  Bacillus anthracis
  7eeb-assembly1_G  TM=3.950E-01  e=1.629E+00  Mus musculus
  1ovz-assembly2_B  TM=3.721E-01  e=2.858E+00  Homo sapiens

Mean predicted aligned error: 10.18 Å

Solvent-accessible surface area (backbone atoms only — not comparable to full-atom values): 11291 Å² total; per-residue (Å²): 135,85,85,78,84,82,80,82,77,79,84,81,77,85,89,74,96,70,92,70,86,79,80,84,80,76,78,74,58,78,64,25,44,80,50,28,41,22,57,80,57,94,65,32,61,78,95,53,44,64,61,78,92,47,38,41,93,94,46,30,34,49,64,69,45,71,49,82,94,41,14,75,71,18,79,52,48,56,47,35,53,75,40,54,36,30,42,37,27,49,65,55,42,85,70,52,42,64,72,78,67,49,71,56,77,66,35,33,45,37,76,42,78,55,88,73,61,56,100,82,56,49,40,40,34,36,37,37,32,41,41,56,62,37,75,98,40,45,89,43,94,79,65,76,90,68,76,75,64,79,63,70,43,79,49,76,48,53,32,16,46,91,88,64,50,82,77,43,62,49,34,23,26,31,63,45,76,49,64,70,63,63,132

Foldseek 3Di:
DDDDDDDDDDDDDDDDPDPDPDDDDDPAQQQFAFFAKAFPLPVCPDPNPDDPVAQDNQGGGTAPDLDQVCQAVDPDQEEEAFGKIKGFTGDHNPQWDWDDWDDDQFKTWDKAWDPDADPVRTTIIMIGIHGWEQVVCLVPPDGDDIRDGDDFDKDKIFIAGPVRDGRDIHMHTHHYYDYDRHD

Secondary structure (DSSP, 8-state):
--------PPPPPS-----------PPP-TT-EEEEEE---TT-SGGG---TTTEETTTEEEP---SGGGGGGSSPSEEETT-EEEEEEESS-TT-EE-SPEEETTEEEEEEE-SS--TT--EEEEEEEE----GGGTT-SSPPPPP---S-EEEEEEEE-TT--EEEEEEEEE-EEE-PPP-

pLDDT: mean 83.8, std 18.33, range [33.19, 98.69]